Protein 1GQP (pdb70)

Foldseek 3Di:
DEAEDALQDDDPVCQQQFLLHHDVPDPVVLQVLLLVSVVSVVVDQWDWCFVQKDKDKQAFDPVQDCVQQAVSGQPGWTKGDDFDWIKMKIFHPDWAQWQKKKFFFACPVCVQQGFQKKWKWFAADPVVIDTQYIYGHPHDRHMGIDRSSDTGGMMMMIGGGGHPPHGMHITNYMTTIGGD/DEAEDDQCVPLFFLDDDCGDPDPQDDPVNLQVQLLVSVVVVVVDQWDWCFVQWDKDKQAFDVVQDCVQQADSGQPGWTKGDDFDWIKMKTFHPDKAWWQKKKFFFACPVWVQQGFQKKWKWFAADPVGTDTDYIYGCPDDRHMTIQRCCDPCVSHSTDTGRMMMMIGGGGHPPRGMHIGRYMTTTGHD

Sequence (368 aa):
SVLVLDDRIVDAATKDLYVNGFQNPTPENLQHMFHQGIEILDSARMINVTHLALWKPSSFKLGNPVDFALDDNYDTFWQSDGGQPHQLDIMFSKRMDICVMAIFFSMIADESYAPSLVKVYAGHSPSDARFYKMLEVRNVNGWVALRFLLKCQFIRLLFPVNHENGKDTHLRGIRLYVPSSVLVLDDRTKDLYVNGFQEIQYQNPTPENLQHMFHQGIEILDSARMINVTHLALWKPSSFKLGNPVDFALDDNYDTFWQSDGGQPHQLDIMFSKRMDICVMAIFFSMIADESYAPSLVKVYAGHSPSDARFYKMLEVRNVNGWVALRFLDNREDDQLLKCQFIRLLFPVNHENGKDTHLRGIRLYVPS

Organism: Saccharomyces cerevisiae (strain ATCC 204508 / S288c) (NCBI:txid559292)

Radius of gyration: 24.11 Å; Cα contacts (8 Å, |Δi|>4): 943; chains: 2; bounding box: 63×71×43 Å

GO terms:
  GO:0061630 ubiquitin protein ligase activity (F, IDA)
  GO:0030234 enzyme regulator activity (F, IDA)
  GO:0005680 anaphase-promoting complex (C, IDA)
  GO:0031145 anaphase-promoting complex-dependent catabolic process (P, IDA)
  GO:0006325 chromatin organization (P, IGI)
  GO:0005739 mitochondrion (C, HDA)
  GO:0031145 anaphase-promoting complex-dependent catabolic process (P, IMP)
  GO:0005515 protein binding (F, IPI)
  GO:0016567 protein ubiquitination (P, IDA)

Nearest PDB structures (foldseek):
  1gqp-assembly1_B  TM=1.005E+00  e=2.250E-44  Saccharomyces cerevisiae
  1gqp-assembly1_A  TM=9.637E-01  e=3.863E-36  Saccharomyces cerevisiae
  8a61-assembly1_A  TM=9.484E-01  e=2.472E-33  Saccharomyces cerevisiae
  1jhj-assembly1_A  TM=9.416E-01  e=5.070E-17  Homo sapiens
  5khu-assembly1_L  TM=9.288E-01  e=1.788E-15  Homo sapiens

B-factor: mean 34.04, std 12.21, range [13.9, 70.36]

Solvent-accessible surface area: 16429 Å² total

Structure (mmCIF, N/CA/C/O backbone):
data_1GQP
#
_entry.id   1GQP
#
_cell.length_a   91.065
_cell.length_b   91.065
_cell.length_c   114.171
_cell.angle_alpha   90.00
_cell.angle_beta   90.00
_cell.angle_gamma   120.00
#
_symmetry.space_group_name_H-M   'P 65'
#
loop_
_entity.id
_entity.type
_entity.pdbx_description
1 polymer DOC1/APC10
2 non-polymer 'BROMIDE ION'
3 water water
#
loop_
_atom_site.group_PDB
_atom_site.id
_atom_site.type_symbol
_atom_site.label_atom_id
_atom_site.label_alt_id
_atom_site.label_comp_id
_atom_site.label_asym_id
_atom_site.label_entity_id
_atom_site.label_seq_id
_atom_site.pdbx_PDB_ins_code
_atom_site.Cartn_x
_atom_site.Cartn_y
_atom_site.Cartn_z
_atom_site.occupancy
_atom_site.B_iso_or_equiv
_atom_site.auth_seq_id
_atom_site.auth_comp_id
_atom_site.auth_asym_id
_atom_site.auth_atom_id
_atom_site.pdbx_PDB_model_num
ATOM 1 N N . SER A 1 1 ? 20.338 58.723 25.598 1.00 43.18 63 SER A N 1
ATOM 2 C CA . SER A 1 1 ? 21.621 59.360 25.118 1.00 40.75 63 SER A CA 1
ATOM 3 C C . SER A 1 1 ? 22.831 58.602 25.669 1.00 37.93 63 SER A C 1
ATOM 4 O O . SER A 1 1 ? 23.983 59.037 25.547 1.00 35.11 63 SER A O 1
ATOM 7 N N . VAL A 1 2 ? 22.558 57.464 26.290 1.00 35.80 64 VAL A N 1
ATOM 8 C CA . VAL A 1 2 ? 23.632 56.647 26.828 1.00 34.98 64 VAL A CA 1
ATOM 9 C C . VAL A 1 2 ? 23.535 55.232 26.272 1.00 32.73 64 VAL A C 1
ATOM 10 O O . VAL A 1 2 ? 22.565 54.519 26.527 1.00 32.71 64 VAL A O 1
ATOM 14 N N . LEU A 1 3 ? 24.550 54.840 25.513 1.00 29.99 65 LEU A N 1
ATOM 15 C CA . LEU A 1 3 ? 24.595 53.515 24.909 1.00 29.90 65 LEU A CA 1
ATOM 16 C C . LEU A 1 3 ? 25.568 52.629 25.657 1.00 29.39 65 LEU A C 1
ATOM 17 O O . LEU A 1 3 ? 26.776 52.824 25.570 1.00 31.72 65 LEU A O 1
ATOM 22 N N . VAL A 1 4 ? 25.057 51.659 26.394 1.00 28.18 66 VAL A N 1
ATOM 23 C CA . VAL A 1 4 ? 25.925 50.757 27.121 1.00 28.73 66 VAL A CA 1
ATOM 24 C C . VAL A 1 4 ? 26.292 49.603 26.187 1.00 29.29 66 VAL A C 1
ATOM 25 O O . VAL A 1 4 ? 25.433 48.796 25.798 1.00 28.97 66 VAL A O 1
ATOM 29 N N . LEU A 1 5 ? 27.563 49.528 25.821 1.00 26.62 67 LEU A N 1
ATOM 30 C CA . LEU A 1 5 ? 28.024 48.491 24.915 1.00 23.92 67 LEU A CA 1
ATOM 31 C C . LEU A 1 5 ? 28.505 47.266 25.670 1.00 24.45 67 LEU A C 1
ATOM 32 O O . LEU A 1 5 ? 29.504 47.312 26.397 1.00 22.95 67 LEU A O 1
ATOM 37 N N . ASP A 1 6 ? 27.766 46.174 25.513 1.00 23.34 68 ASP A N 1
ATOM 38 C CA . ASP A 1 6 ? 28.106 44.926 26.168 1.00 25.19 68 ASP A CA 1
ATOM 39 C C . ASP A 1 6 ? 27.647 43.783 25.252 1.00 26.53 68 ASP A C 1
ATOM 40 O O . ASP A 1 6 ? 26.465 43.441 25.197 1.00 25.56 68 ASP A O 1
ATOM 45 N N . ASP A 1 7 ? 28.596 43.205 24.526 1.00 27.17 69 ASP A N 1
ATOM 46 C CA . ASP A 1 7 ? 28.266 42.160 23.587 1.00 28.96 69 ASP A CA 1
ATOM 47 C C . ASP A 1 7 ? 27.999 40.778 24.219 1.00 29.16 69 ASP A C 1
ATOM 48 O O . ASP A 1 7 ? 27.920 39.760 23.517 1.00 27.39 69 ASP A O 1
ATOM 53 N N . ARG A 1 8 ? 27.836 40.751 25.542 1.00 28.61 70 ARG A N 1
ATOM 54 C CA . ARG A 1 8 ? 27.522 39.499 26.257 1.00 30.20 70 ARG A CA 1
ATOM 55 C C . ARG A 1 8 ? 26.006 39.353 26.466 1.00 29.06 70 ARG A C 1
ATOM 56 O O . ARG A 1 8 ? 25.515 38.274 26.769 1.00 28.85 70 ARG A O 1
ATOM 64 N N . ILE A 1 9 ? 25.280 40.450 26.295 1.00 29.37 71 ILE A N 1
ATOM 65 C CA . ILE A 1 9 ? 23.842 40.464 26.494 1.00 29.76 71 ILE A CA 1
ATOM 66 C C . ILE A 1 9 ? 23.122 40.249 25.172 1.00 30.05 71 ILE A C 1
ATOM 67 O O . ILE A 1 9 ? 22.908 41.190 24.395 1.00 29.40 71 ILE A O 1
ATOM 72 N N . VAL A 1 10 ? 22.757 38.998 24.912 1.00 29.46 72 VAL A N 1
ATOM 73 C CA . VAL A 1 10 ? 22.067 38.665 23.674 1.00 29.49 72 VAL A CA 1
ATOM 74 C C . VAL A 1 10 ? 20.726 39.386 23.635 1.00 28.68 72 VAL A C 1
ATOM 75 O O . VAL A 1 10 ? 19.997 39.403 24.616 1.00 29.44 72 VAL A O 1
ATOM 79 N N . ASP A 1 11 ? 20.405 39.985 22.496 1.00 30.44 73 ASP A N 1
ATOM 80 C CA . ASP A 1 11 ? 19.151 40.719 22.349 1.00 31.53 73 ASP A CA 1
ATOM 81 C C . ASP A 1 11 ? 18.911 40.957 20.871 1.00 31.50 73 ASP A C 1
ATOM 82 O O . ASP A 1 11 ? 19.733 41.574 20.200 1.00 32.20 73 ASP A O 1
ATOM 87 N N . ALA A 1 12 ? 17.779 40.476 20.373 1.00 30.38 74 ALA A N 1
ATOM 88 C CA . ALA A 1 12 ? 17.426 40.630 18.972 1.00 30.11 74 ALA A CA 1
ATOM 89 C C . ALA A 1 12 ? 17.462 42.099 18.582 1.00 29.78 74 ALA A C 1
ATOM 90 O O . ALA A 1 12 ? 17.781 42.451 17.444 1.00 28.96 74 ALA A O 1
ATOM 92 N N . ALA A 1 13 ? 17.121 42.952 19.541 1.00 30.38 75 ALA A N 1
ATOM 93 C CA . ALA A 1 13 ? 17.076 44.396 19.327 1.00 30.41 75 ALA A CA 1
ATOM 94 C C . ALA A 1 13 ? 18.446 45.013 19.048 1.00 30.32 75 ALA A C 1
ATOM 95 O O . ALA A 1 13 ? 18.542 46.047 18.404 1.00 32.40 75 ALA A O 1
ATOM 97 N N . THR A 1 14 ? 19.508 44.378 19.519 1.00 31.00 76 THR A N 1
ATOM 98 C CA . THR A 1 14 ? 20.836 44.935 19.316 1.00 31.38 76 THR A CA 1
ATOM 99 C C . THR A 1 14 ? 21.723 44.109 18.404 1.00 33.67 76 THR A C 1
ATOM 100 O O . THR A 1 14 ? 22.942 44.322 18.349 1.00 34.59 76 THR A O 1
ATOM 104 N N . LYS A 1 15 ? 21.135 43.169 17.676 1.00 32.79 77 LYS A N 1
ATOM 105 C CA . LYS A 1 15 ? 21.964 42.326 16.828 1.00 33.71 77 LYS A CA 1
ATOM 106 C C . LYS A 1 15 ? 22.738 43.118 15.765 1.00 31.47 77 LYS A C 1
ATOM 107 O O . LYS A 1 15 ? 23.874 42.773 15.457 1.00 30.24 77 LYS A O 1
ATOM 113 N N . ASP A 1 16 ? 22.146 44.168 15.204 1.00 29.83 78 ASP A N 1
ATOM 114 C CA . ASP A 1 16 ? 22.869 44.925 14.186 1.00 31.39 78 ASP A CA 1
ATOM 115 C C . ASP A 1 16 ? 23.860 45.940 14.792 1.00 30.94 78 ASP A C 1
ATOM 116 O O . ASP A 1 16 ? 24.625 46.587 14.072 1.00 32.27 78 ASP A O 1
ATOM 121 N N . LEU A 1 17 ? 23.850 46.085 16.112 1.00 28.52 79 LEU A N 1
ATOM 122 C CA . LEU A 1 17 ? 24.782 46.993 16.770 1.00 27.16 79 LEU A CA 1
ATOM 123 C C . LEU A 1 17 ? 26.108 46.239 16.851 1.00 28.05 79 LEU A C 1
ATOM 124 O O . LEU A 1 17 ? 27.167 46.783 16.541 1.00 29.56 79 LEU A O 1
ATOM 129 N N . TYR A 1 18 ? 26.029 44.970 17.242 1.00 25.46 80 TYR A N 1
ATOM 130 C CA . TYR A 1 18 ? 27.193 44.127 17.373 1.00 24.80 80 TYR A CA 1
ATOM 131 C C . TYR A 1 18 ? 27.433 43.342 16.088 1.00 25.17 80 TYR A C 1
ATOM 132 O O . TYR A 1 18 ? 26.916 42.230 15.900 1.00 24.57 80 TYR A O 1
ATOM 141 N N . VAL A 1 19 ? 28.234 43.944 15.215 1.00 24.59 81 VAL A N 1
ATOM 142 C CA . VAL A 1 19 ? 28.562 43.391 13.914 1.00 23.66 81 VAL A CA 1
ATOM 143 C C . VAL A 1 19 ? 29.135 41.995 13.952 1.00 24.09 81 VAL A C 1
ATOM 144 O O . VAL A 1 19 ? 28.881 41.184 13.061 1.00 24.46 81 VAL A O 1
ATOM 148 N N . ASN A 1 20 ? 29.926 41.714 14.974 1.00 23.37 82 ASN A N 1
ATOM 149 C CA . ASN A 1 20 ? 30.532 40.399 15.096 1.00 24.98 82 ASN A CA 1
ATOM 150 C C . ASN A 1 20 ? 29.755 39.424 15.973 1.00 24.92 82 ASN A C 1
ATOM 151 O O . ASN A 1 20 ? 30.263 38.371 16.319 1.00 25.84 82 ASN A O 1
ATOM 156 N N . GLY A 1 21 ? 28.523 39.781 16.312 1.00 25.09 83 GLY A N 1
ATOM 157 C CA . GLY A 1 21 ? 27.698 38.903 17.117 1.00 25.46 83 GLY A CA 1
ATOM 158 C C . GLY A 1 21 ? 27.911 39.018 18.610 1.00 26.66 83 GLY A C 1
ATOM 159 O O . GLY A 1 21 ? 28.757 39.789 19.094 1.00 24.62 83 GLY A O 1
ATOM 160 N N . PHE A 1 22 ? 27.135 38.237 19.352 1.00 24.67 84 PHE A N 1
ATOM 161 C CA . PHE A 1 22 ? 27.251 38.263 20.792 1.00 26.04 84 PHE A CA 1
ATOM 162 C C . PHE A 1 22 ? 28.330 37.327 21.287 1.00 27.04 84 PHE A C 1
ATOM 163 O O . PHE A 1 22 ? 28.667 36.360 20.623 1.00 27.58 84 PHE A O 1
ATOM 171 N N . GLN A 1 23 ? 28.899 37.637 22.443 1.00 30.40 85 GLN A N 1
ATOM 172 C CA . GLN A 1 23 ? 29.951 36.811 23.016 1.00 35.85 85 GLN A CA 1
ATOM 173 C C . GLN A 1 23 ? 29.340 35.564 23.633 1.00 38.85 85 GLN A C 1
ATOM 174 O O . GLN A 1 23 ? 29.976 34.507 23.641 1.00 44.18 85 GLN A O 1
ATOM 180 N N . ASN A 1 30 ? 39.368 33.918 26.738 1.00 62.40 92 ASN A N 1
ATOM 181 C CA . ASN A 1 30 ? 39.647 35.049 25.859 1.00 61.16 92 ASN A CA 1
ATOM 182 C C . ASN A 1 30 ? 39.921 34.601 24.424 1.00 60.46 92 ASN A C 1
ATOM 183 O O . ASN A 1 30 ? 40.690 33.660 24.185 1.00 60.44 92 ASN A O 1
ATOM 188 N N . PRO A 1 31 ? 39.264 35.246 23.446 1.00 58.88 93 PRO A N 1
ATOM 189 C CA . PRO A 1 31 ? 39.511 34.860 22.059 1.00 56.89 93 PRO A CA 1
ATOM 190 C C . PRO A 1 31 ? 40.995 35.116 21.812 1.00 55.32 93 PRO A C 1
ATOM 191 O O . PRO A 1 31 ? 41.585 36.009 22.420 1.00 54.79 93 PRO A O 1
ATOM 195 N N . THR A 1 32 ? 41.603 34.331 20.936 1.00 54.36 94 THR A N 1
ATOM 196 C CA . THR A 1 32 ? 43.017 34.496 20.638 1.00 52.38 94 THR A CA 1
ATOM 197 C C . THR A 1 32 ? 43.209 35.684 19.704 1.00 50.84 94 THR A C 1
ATOM 198 O O . THR A 1 32 ? 42.240 36.259 19.210 1.00 50.30 94 THR A O 1
ATOM 202 N N . PRO A 1 33 ? 44.465 36.084 19.470 1.00 48.77 95 PRO A N 1
ATOM 203 C CA . PRO A 1 33 ? 44.736 37.212 18.576 1.00 48.03 95 PRO A CA 1
ATOM 204 C C . PRO A 1 33 ? 44.290 36.888 17.147 1.00 47.48 95 PRO A C 1
ATOM 205 O O . PRO A 1 33 ? 43.914 37.776 16.378 1.00 46.96 95 PRO A O 1
ATOM 209 N N . GLU A 1 34 ? 44.340 35.605 16.800 1.00 46.98 96 GLU A N 1
ATOM 210 C CA . GLU A 1 34 ? 43.943 35.145 15.477 1.00 45.51 96 GLU A CA 1
ATOM 211 C C . GLU A 1 34 ? 42.442 35.339 15.303 1.00 44.23 96 GLU A C 1
ATOM 212 O O . GLU A 1 34 ? 41.969 35.771 14.246 1.00 42.81 96 GLU A O 1
ATOM 218 N N . ASN A 1 35 ? 41.691 35.011 16.349 1.00 42.53 97 ASN A N 1
ATOM 219 C CA . ASN A 1 35 ? 40.245 35.165 16.315 1.00 42.29 97 ASN A CA 1
ATOM 220 C C . ASN A 1 35 ? 39.895 36.647 16.179 1.00 39.05 97 ASN A C 1
ATOM 221 O O . ASN A 1 35 ? 39.132 37.038 15.290 1.00 38.34 97 ASN A O 1
ATOM 226 N N . LEU A 1 36 ? 40.473 37.455 17.063 1.00 35.33 98 LEU A N 1
ATOM 227 C CA . LEU A 1 36 ? 40.259 38.900 17.074 1.00 34.22 98 LEU A CA 1
ATOM 228 C C . LEU A 1 36 ? 40.534 39.470 15.688 1.00 32.75 98 LEU A C 1
ATOM 229 O O . LEU A 1 36 ? 39.760 40.256 15.149 1.00 30.50 98 LEU A O 1
ATOM 234 N N . GLN A 1 37 ? 41.643 39.033 15.114 1.00 35.13 99 GLN A N 1
ATOM 235 C CA . GLN A 1 37 ? 42.051 39.424 13.776 1.00 36.78 99 GLN A CA 1
ATOM 236 C C . GLN A 1 37 ? 40.919 39.106 12.774 1.00 36.96 99 GLN A C 1
ATOM 237 O O . GLN A 1 37 ? 40.510 39.962 11.973 1.00 35.25 99 GLN A O 1
AT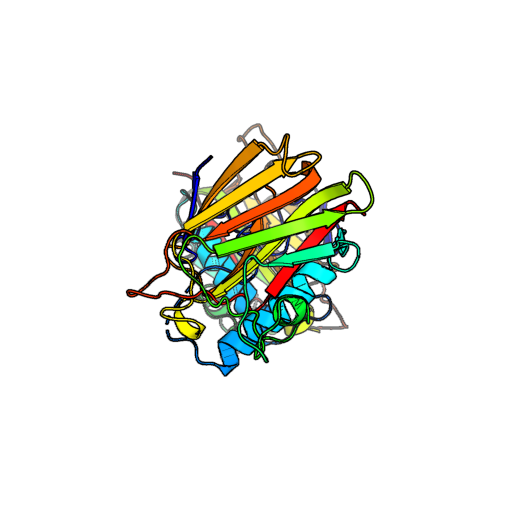OM 243 N N . HIS A 1 38 ? 40.408 37.873 12.844 1.00 37.74 100 HIS A N 1
ATOM 244 C CA . HIS A 1 38 ? 39.340 37.386 11.960 1.00 37.55 100 HIS A CA 1
ATOM 245 C C . HIS A 1 38 ? 38.093 38.220 12.139 1.00 35.12 100 HIS A C 1
ATOM 246 O O . HIS A 1 38 ? 37.473 38.640 11.159 1.00 34.92 100 HIS A O 1
ATOM 253 N N . MET A 1 39 ? 37.711 38.463 13.388 1.00 32.67 101 MET A N 1
ATOM 254 C CA . MET A 1 39 ? 36.526 39.288 13.650 1.00 30.50 101 MET A CA 1
ATOM 255 C C . MET A 1 39 ? 36.676 40.667 12.987 1.00 29.55 101 MET A C 1
ATOM 256 O O . MET A 1 39 ? 35.716 41.196 12.393 1.00 27.01 101 MET A O 1
ATOM 261 N N . PHE A 1 40 ? 37.884 41.241 13.098 1.00 26.67 102 PHE A N 1
ATOM 262 C CA . PHE A 1 40 ? 38.166 42.554 12.509 1.00 26.14 102 PHE A CA 1
ATOM 263 C C . PHE A 1 40 ? 37.971 42.541 11.001 1.00 26.38 102 PHE A C 1
ATOM 264 O O . PHE A 1 40 ? 37.217 43.350 10.450 1.00 25.70 102 PHE A O 1
ATOM 272 N N . HIS A 1 41 ? 38.633 41.618 10.313 1.00 27.98 103 HIS A N 1
ATOM 273 C CA . HIS A 1 41 ? 38.491 41.616 8.865 1.00 30.66 103 HIS A CA 1
ATOM 274 C C . HIS A 1 41 ? 37.077 41.156 8.455 1.00 29.98 103 HIS A C 1
ATOM 275 O O . HIS A 1 41 ? 36.500 41.667 7.490 1.00 29.39 103 HIS A O 1
ATOM 282 N N . GLN A 1 42 ? 36.472 40.254 9.223 1.00 29.75 104 GLN A N 1
ATOM 283 C CA . GLN A 1 42 ? 35.108 39.813 8.890 1.00 31.28 104 GLN A CA 1
ATOM 284 C C . GLN A 1 42 ? 34.083 40.967 9.033 1.00 29.68 104 GLN A C 1
ATOM 285 O O . GLN A 1 42 ? 33.145 41.115 8.217 1.00 28.46 104 GLN A O 1
ATOM 291 N N . GLY A 1 43 ? 34.261 41.785 10.070 1.00 28.11 105 GLY A N 1
ATOM 292 C CA . GLY A 1 43 ? 33.371 42.918 10.292 1.00 26.88 105 GLY A CA 1
ATOM 293 C C . GLY A 1 43 ? 33.482 43.906 9.151 1.00 27.69 105 GLY A C 1
ATOM 294 O O . GLY A 1 43 ? 32.506 44.543 8.762 1.00 27.55 105 GLY A O 1
ATOM 295 N N . ILE A 1 44 ? 34.686 44.047 8.603 1.00 29.70 106 ILE A N 1
ATOM 296 C CA . ILE A 1 44 ? 34.870 44.952 7.466 1.00 30.31 106 ILE A CA 1
ATOM 297 C C . ILE A 1 44 ? 34.132 44.409 6.239 1.00 31.22 106 ILE A C 1
ATOM 298 O O . ILE A 1 44 ? 33.455 45.157 5.524 1.00 30.36 106 ILE A O 1
ATOM 303 N N . GLU A 1 45 ? 34.251 43.107 5.994 1.00 31.86 107 GLU A N 1
ATOM 304 C CA . GLU A 1 45 ? 33.555 42.514 4.845 1.00 33.21 107 GLU A CA 1
ATOM 305 C C . GLU A 1 45 ? 32.047 42.673 5.039 1.00 32.17 107 GLU A C 1
ATOM 306 O O . GLU A 1 45 ? 31.338 43.082 4.125 1.00 32.22 107 GLU A O 1
ATOM 312 N N . ILE A 1 46 ? 31.554 42.371 6.240 1.00 32.48 108 ILE A N 1
ATOM 313 C CA . ILE A 1 46 ? 30.123 42.512 6.506 1.00 31.81 108 ILE A CA 1
ATOM 314 C C . ILE A 1 46 ? 29.643 43.929 6.247 1.00 32.04 108 ILE A C 1
ATOM 315 O O . ILE A 1 46 ? 28.622 44.130 5.599 1.00 31.69 108 ILE A O 1
ATOM 320 N N . LEU A 1 47 ? 30.384 44.919 6.743 1.00 34.35 109 LEU A N 1
ATOM 321 C CA . LEU A 1 47 ? 29.997 46.329 6.572 1.00 35.62 109 LEU A CA 1
ATOM 322 C C . LEU A 1 47 ? 30.078 46.824 5.131 1.00 37.80 109 LEU A C 1
ATOM 323 O O . LEU A 1 47 ? 29.191 47.536 4.645 1.00 36.55 109 LEU A O 1
ATOM 328 N N . ASP A 1 48 ? 31.159 46.463 4.453 1.00 41.07 110 ASP A N 1
ATOM 329 C CA . ASP A 1 48 ? 31.334 46.902 3.083 1.00 45.82 110 ASP A CA 1
ATOM 330 C C . ASP A 1 48 ? 30.359 46.234 2.127 1.00 47.76 110 ASP A C 1
ATOM 331 O O . ASP A 1 48 ? 29.979 46.827 1.118 1.00 48.88 110 ASP A O 1
ATOM 336 N N . SER A 1 49 ? 29.949 45.008 2.440 1.00 48.82 111 SER A N 1
ATOM 337 C CA . SER A 1 49 ? 29.018 44.300 1.572 1.00 49.90 111 SER A CA 1
ATOM 338 C C . SER A 1 49 ? 27.595 44.806 1.762 1.00 50.47 111 SER A C 1
ATOM 339 O O . SER A 1 49 ? 26.649 44.250 1.198 1.00 51.13 111 SER A O 1
ATOM 342 N N . ALA A 1 50 ? 27.445 45.860 2.556 1.00 50.00 112 ALA A N 1
ATOM 343 C CA . ALA A 1 50 ? 26.129 46.427 2.814 1.00 50.14 112 ALA A CA 1
ATOM 344 C C . ALA A 1 50 ? 25.733 47.512 1.810 1.00 51.29 112 ALA A C 1
ATOM 345 O O . ALA A 1 50 ? 26.538 47.956 0.989 1.00 50.57 112 ALA A O 1
ATOM 347 N N . ARG A 1 51 ? 24.475 47.932 1.906 1.00 51.62 113 ARG A N 1
ATOM 348 C CA . ARG A 1 51 ? 23.899 48.958 1.047 1.00 52.81 113 ARG A CA 1
ATOM 349 C C . ARG A 1 51 ? 24.349 50.352 1.523 1.00 51.35 113 ARG A C 1
ATOM 350 O O . ARG A 1 51 ? 23.524 51.239 1.748 1.00 52.04 113 ARG A O 1
ATOM 358 N N . MET A 1 52 ? 25.656 50.545 1.666 1.00 49.04 114 MET A N 1
ATOM 359 C CA . MET A 1 52 ? 26.181 51.822 2.146 1.00 47.22 114 MET A CA 1
ATOM 360 C C . MET A 1 52 ? 27.423 52.267 1.415 1.00 46.01 114 MET A C 1
ATOM 361 O O . MET A 1 52 ? 28.160 51.461 0.860 1.00 45.68 114 MET A O 1
ATOM 366 N N . ILE A 1 53 ? 27.666 53.568 1.442 1.00 45.41 115 ILE A N 1
ATOM 367 C CA . ILE A 1 53 ? 28.848 54.103 0.802 1.00 45.27 115 ILE A CA 1
ATOM 368 C C . ILE A 1 53 ? 29.864 54.526 1.866 1.00 43.58 115 ILE A C 1
ATOM 369 O O . ILE A 1 53 ? 29.575 55.359 2.737 1.00 41.70 115 ILE A O 1
ATOM 374 N N . ASN A 1 54 ? 31.052 53.940 1.787 1.00 41.81 116 ASN A N 1
ATOM 375 C CA . ASN A 1 54 ? 32.117 54.239 2.731 1.00 41.53 116 ASN A CA 1
ATOM 376 C C . ASN A 1 54 ? 32.759 55.600 2.427 1.00 41.02 116 ASN A C 1
ATOM 377 O O . ASN A 1 54 ? 33.550 55.731 1.488 1.00 39.83 116 ASN A O 1
ATOM 382 N N . VAL A 1 55 ? 32.418 56.608 3.225 1.00 40.19 117 VAL A N 1
ATOM 383 C CA . VAL A 1 55 ? 32.975 57.942 3.031 1.00 39.60 117 VAL A CA 1
ATOM 384 C C . VAL A 1 55 ? 34.088 58.259 4.036 1.00 40.06 117 VAL A C 1
ATOM 385 O O . VAL A 1 55 ? 34.450 59.422 4.228 1.00 40.89 117 VAL A O 1
ATOM 389 N N . THR A 1 56 ? 34.651 57.226 4.656 1.00 38.53 118 THR A N 1
ATOM 390 C CA . THR A 1 56 ? 35.704 57.429 5.646 1.00 38.36 118 THR A CA 1
ATOM 391 C C . THR A 1 56 ? 36.850 58.311 5.169 1.00 40.08 118 THR A C 1
ATOM 392 O O . THR A 1 56 ? 37.203 59.293 5.825 1.00 39.44 118 THR A O 1
ATOM 396 N N . HIS A 1 57 ? 37.425 57.960 4.024 1.00 41.54 119 HIS A N 1
ATOM 397 C CA . HIS A 1 57 ? 38.563 58.685 3.488 1.00 42.36 119 HIS A CA 1
ATOM 398 C C . HIS A 1 57 ? 38.296 60.016 2.811 1.00 43.42 119 HIS A C 1
ATOM 399 O O . HIS A 1 57 ? 39.204 60.612 2.224 1.00 45.05 119 HIS A O 1
ATOM 406 N N . LEU A 1 58 ? 37.061 60.490 2.900 1.00 43.41 120 LEU A N 1
ATOM 407 C CA . LEU A 1 58 ? 36.712 61.781 2.325 1.00 42.66 120 LEU A CA 1
ATOM 408 C C . LEU A 1 58 ? 36.889 62.890 3.373 1.00 42.19 120 LEU A C 1
ATOM 409 O O . LEU A 1 58 ? 37.026 64.066 3.034 1.00 40.83 120 LEU A O 1
ATOM 414 N N . ALA A 1 59 ? 36.890 62.516 4.649 1.00 40.21 121 ALA A N 1
ATOM 415 C CA . ALA A 1 59 ? 37.017 63.500 5.707 1.00 38.44 121 ALA A CA 1
ATOM 416 C C . ALA A 1 59 ? 38.450 63.754 6.112 1.00 37.55 121 ALA A C 1
ATOM 417 O O . ALA A 1 59 ? 39.362 62.961 5.830 1.00 38.35 121 ALA A O 1
ATOM 419 N N . LEU A 1 60 ? 38.652 64.887 6.767 1.00 35.90 122 LEU A N 1
ATOM 420 C CA . LEU A 1 60 ? 39.969 65.234 7.265 1.00 34.73 122 LEU A CA 1
ATOM 421 C C . LEU A 1 60 ? 39.961 64.770 8.727 1.00 32.04 122 LEU A C 1
ATOM 422 O O . LEU A 1 60 ? 39.080 65.159 9.478 1.00 32.47 122 LEU A O 1
ATOM 427 N N . TRP A 1 61 ? 40.926 63.947 9.122 1.00 30.72 123 TRP A N 1
ATOM 428 C CA . TRP A 1 61 ? 40.991 63.433 10.496 1.00 31.18 123 TRP A CA 1
ATOM 429 C C . TRP A 1 61 ? 42.100 64.098 11.307 1.00 29.90 123 TRP A C 1
ATOM 430 O O . TRP A 1 61 ? 43.255 64.068 10.910 1.00 30.51 123 TRP A O 1
ATOM 441 N N . LYS A 1 62 ? 41.743 64.686 12.444 1.00 29.16 124 LYS A N 1
ATOM 442 C CA . LYS A 1 62 ? 42.725 65.363 13.280 1.00 28.31 124 LYS A CA 1
ATOM 443 C C . LYS A 1 62 ? 42.659 64.942 14.743 1.00 25.76 124 LYS A C 1
ATOM 444 O O . LYS A 1 62 ? 41.697 65.251 15.445 1.00 26.03 124 LYS A O 1
ATOM 450 N N . PRO A 1 63 ? 43.674 64.204 15.217 1.00 25.37 125 PRO A N 1
ATOM 451 C CA . PRO A 1 63 ? 43.743 63.735 16.601 1.00 26.12 125 PRO A CA 1
ATOM 452 C C . PRO A 1 63 ? 44.359 64.824 17.500 1.00 27.60 125 PRO A C 1
ATOM 453 O O . PRO A 1 63 ? 45.154 65.630 17.020 1.00 25.54 125 PRO A O 1
ATOM 45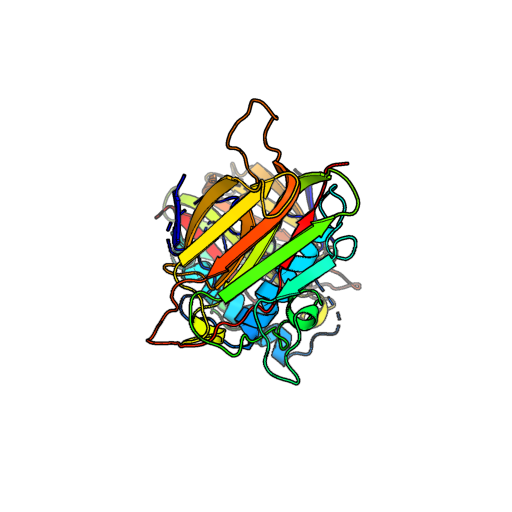7 N N . SER A 1 64 ? 43.994 64.846 18.789 1.00 26.84 126 SER A N 1
ATOM 458 C CA . SER A 1 64 ? 44.556 65.836 19.719 1.00 25.51 126 SER A CA 1
ATOM 459 C C . SER A 1 64 ? 46.072 65.588 19.848 1.00 24.51 126 SER A C 1
ATOM 460 O O . SER A 1 64 ? 46.855 66.516 20.007 1.00 23.48 126 SER A O 1
ATOM 463 N N . SER A 1 65 ? 46.471 64.322 19.747 1.00 24.75 127 SER A N 1
ATOM 464 C CA . SER A 1 65 ? 47.876 63.928 19.808 1.00 23.58 127 SER A CA 1
ATOM 465 C C . SER A 1 65 ? 48.029 62.529 19.204 1.00 23.17 127 SER A C 1
ATOM 466 O O . SER A 1 65 ? 47.044 61.873 18.870 1.00 22.67 127 SER A O 1
ATOM 469 N N . PHE A 1 66 ? 49.270 62.077 19.079 1.00 21.66 128 PHE A N 1
ATOM 470 C CA . PHE A 1 66 ? 49.557 60.739 18.596 1.00 21.66 128 PHE A CA 1
ATOM 471 C C . PHE A 1 66 ? 51.021 60.471 18.792 1.00 23.82 128 PHE A C 1
ATOM 472 O O . PHE A 1 66 ? 51.844 61.381 18.772 1.00 24.20 128 PHE A O 1
ATOM 480 N N . LYS A 1 67 ? 51.342 59.213 19.027 1.00 24.84 129 LYS A N 1
ATOM 481 C CA . LYS A 1 67 ? 52.718 58.807 19.195 1.00 25.33 129 LYS A CA 1
ATOM 482 C C . LYS A 1 67 ? 53.280 58.613 17.787 1.00 26.83 129 LYS A C 1
ATOM 483 O O . LYS A 1 67 ? 52.577 58.106 16.897 1.00 24.67 129 LYS A O 1
ATOM 489 N N . LEU A 1 68 ? 54.535 59.010 17.585 1.00 25.91 130 LEU A N 1
ATOM 490 C CA . LEU A 1 68 ? 55.166 58.851 16.279 1.00 27.31 130 LEU A CA 1
ATOM 491 C C . LEU A 1 68 ? 55.187 57.401 15.925 1.00 25.45 130 LEU A C 1
ATOM 492 O O . LEU A 1 68 ? 55.620 56.567 16.718 1.00 27.21 130 LEU A O 1
ATOM 497 N N . GLY A 1 69 ? 54.762 57.089 14.715 1.00 26.72 131 GLY A N 1
ATOM 498 C CA . GLY A 1 69 ? 54.733 55.691 14.321 1.00 27.36 131 GLY A CA 1
ATOM 499 C C . GLY A 1 69 ? 53.347 55.089 14.504 1.00 27.28 131 GLY A C 1
ATOM 500 O O . GLY A 1 69 ? 53.103 53.993 14.011 1.00 28.59 131 GLY A O 1
ATOM 501 N N . ASN A 1 70 ? 52.451 55.790 15.211 1.00 25.46 132 ASN A N 1
ATOM 502 C CA . ASN A 1 70 ? 51.053 55.314 15.430 1.00 24.43 132 ASN A CA 1
ATOM 503 C C . ASN A 1 70 ? 50.118 56.462 15.129 1.00 23.75 132 ASN A C 1
ATOM 504 O O . ASN A 1 70 ? 49.409 56.949 16.015 1.00 25.29 132 ASN A O 1
ATOM 509 N N . PRO A 1 71 ? 50.102 56.910 13.870 1.00 24.20 133 PRO A N 1
ATOM 510 C CA . PRO A 1 71 ? 49.263 58.018 13.419 1.00 22.47 133 PRO A CA 1
ATOM 511 C C . PRO A 1 71 ? 47.787 57.670 13.311 1.00 22.60 133 PRO A C 1
ATOM 512 O O . PRO A 1 71 ? 47.382 56.493 13.424 1.00 22.72 133 PRO A O 1
ATOM 516 N N . VAL A 1 72 ? 46.993 58.710 13.092 1.00 21.36 134 VAL A N 1
ATOM 517 C CA . VAL A 1 72 ? 45.559 58.582 12.989 1.00 22.66 134 VAL A CA 1
ATOM 518 C C . VAL A 1 72 ? 45.233 57.659 11.819 1.00 24.18 134 VAL A C 1
ATOM 519 O O . VAL A 1 72 ? 44.263 56.896 11.866 1.00 24.23 134 VAL A O 1
ATOM 523 N N . ASP A 1 73 ? 46.082 57.685 10.794 1.00 24.32 135 ASP A N 1
ATOM 524 C CA . ASP A 1 73 ? 45.883 56.840 9.616 1.00 25.27 135 ASP A CA 1
ATOM 525 C C . ASP A 1 73 ? 45.778 55.361 9.970 1.00 23.98 135 ASP A C 1
ATOM 526 O O . ASP A 1 73 ? 45.161 54.592 9.245 1.00 24.35 135 ASP A O 1
ATOM 531 N N . PHE A 1 74 ? 46.395 54.951 11.070 1.00 24.30 136 PHE A N 1
ATOM 532 C CA . PHE A 1 74 ? 46.335 53.548 11.466 1.00 22.50 136 PHE A CA 1
ATOM 533 C C . PHE A 1 74 ? 44.926 53.109 11.952 1.00 24.84 136 PHE A C 1
ATOM 534 O O . PHE A 1 74 ? 44.658 51.909 12.120 1.00 23.01 136 PHE A O 1
ATOM 542 N N . ALA A 1 75 ? 44.028 54.073 12.175 1.00 24.07 137 ALA A N 1
ATOM 543 C CA . ALA A 1 75 ? 42.648 53.762 12.600 1.00 26.68 137 ALA A CA 1
ATOM 544 C C . ALA A 1 75 ? 41.745 53.736 11.372 1.00 27.46 137 ALA A C 1
ATOM 545 O O . ALA A 1 75 ? 40.558 53.456 11.479 1.00 27.54 137 ALA A O 1
ATOM 547 N N . LEU A 1 76 ? 42.311 54.033 10.208 1.00 29.17 138 LEU A N 1
ATOM 548 C CA . LEU A 1 76 ? 41.517 54.071 8.989 1.00 31.53 138 LEU A CA 1
ATOM 549 C C . LEU A 1 76 ? 42.094 53.187 7.879 1.00 31.83 138 LEU A C 1
ATOM 550 O O . LEU A 1 76 ? 41.652 53.283 6.737 1.00 33.03 138 LEU A O 1
ATOM 555 N N . ASP A 1 77 ? 43.067 52.342 8.216 1.00 30.85 139 ASP A N 1
ATOM 556 C CA . ASP A 1 77 ? 43.736 51.501 7.232 1.00 33.06 139 ASP A CA 1
ATOM 557 C C . ASP A 1 77 ? 43.188 50.097 6.995 1.00 35.34 139 ASP A C 1
ATOM 558 O O . ASP A 1 77 ? 43.757 49.358 6.199 1.00 37.49 139 ASP A O 1
ATOM 563 N N . ASP A 1 78 ? 42.108 49.708 7.659 1.00 35.64 140 ASP A N 1
ATOM 564 C CA . ASP A 1 78 ? 41.574 48.354 7.451 1.00 37.84 140 ASP A CA 1
ATOM 565 C C . ASP A 1 78 ? 42.595 47.273 7.824 1.00 35.68 140 ASP A C 1
ATOM 566 O O . ASP A 1 78 ? 42.642 46.204 7.222 1.00 35.82 140 ASP A O 1
ATOM 571 N N . ASN A 1 79 ? 43.392 47.549 8.844 1.00 34.40 141 ASN A N 1
ATOM 572 C CA . ASN A 1 79 ? 44.409 46.619 9.283 1.00 31.19 141 ASN A CA 1
ATOM 573 C C . ASN A 1 79 ? 44.223 46.463 10.795 1.00 29.65 141 ASN A C 1
ATOM 574 O O . ASN A 1 79 ? 44.212 47.451 11.538 1.00 25.33 141 ASN A O 1
ATOM 579 N N . TYR A 1 80 ? 44.058 45.221 11.247 1.00 25.84 142 TYR A N 1
ATOM 580 C CA . TYR A 1 80 ? 43.832 44.948 12.664 1.00 26.22 142 TYR A CA 1
ATOM 581 C C . TYR A 1 80 ? 45.062 45.180 13.559 1.00 26.78 142 TYR A C 1
ATOM 582 O O . TYR A 1 80 ? 44.934 45.614 14.709 1.00 23.76 142 TYR A O 1
ATOM 591 N N . ASP A 1 81 ? 46.241 44.871 13.031 1.00 25.95 143 ASP A N 1
ATOM 592 C CA . ASP A 1 81 ? 47.475 45.006 13.791 1.00 27.69 143 ASP A CA 1
ATOM 593 C C . ASP A 1 81 ? 47.957 46.443 13.961 1.00 27.52 143 ASP A C 1
ATOM 594 O O . ASP A 1 81 ? 48.891 46.702 14.709 1.00 29.98 143 ASP A O 1
ATOM 596 N N . THR A 1 82 ? 47.343 47.378 13.264 1.00 27.01 144 THR A N 1
ATOM 597 C CA . THR A 1 82 ? 47.778 48.760 13.380 1.00 26.76 144 THR A CA 1
ATOM 598 C C . THR A 1 82 ? 46.765 49.630 14.102 1.00 26.69 144 THR A C 1
ATOM 599 O O . THR A 1 82 ? 45.549 49.421 13.988 1.00 23.15 144 THR A O 1
ATOM 603 N N . PHE A 1 83 ? 47.267 50.627 14.821 1.00 24.12 145 PHE A N 1
ATOM 604 C CA . PHE A 1 83 ? 46.376 51.507 15.526 1.00 21.72 145 PHE A CA 1
ATOM 605 C C . PHE A 1 83 ? 46.857 52.934 15.751 1.00 20.77 145 PHE A C 1
ATOM 606 O O . PHE A 1 83 ? 48.051 53.207 15.831 1.00 18.77 145 PHE A O 1
ATOM 614 N N . TRP A 1 84 ? 45.904 53.852 15.804 1.00 19.15 146 TRP A N 1
ATOM 615 C CA . TRP A 1 84 ? 46.247 55.202 16.164 1.00 19.80 146 TRP A CA 1
ATOM 616 C C . TRP A 1 84 ? 46.461 55.054 17.662 1.00 19.63 146 TRP A C 1
ATOM 617 O O . TRP A 1 84 ? 45.722 54.312 18.319 1.00 19.81 146 TRP A O 1
ATOM 628 N N . GLN A 1 85 ? 47.492 55.707 18.201 1.00 19.36 147 GLN A N 1
ATOM 629 C CA . GLN A 1 85 ? 47.727 55.700 19.644 1.00 16.51 147 GLN A CA 1
ATOM 630 C C . GLN A 1 85 ? 47.929 57.145 20.077 1.00 18.71 147 GLN A C 1
ATOM 631 O O . GLN A 1 85 ? 48.787 57.849 19.523 1.00 19.22 147 GLN A O 1
ATOM 637 N N . SER A 1 86 ? 47.134 57.614 21.039 1.00 17.98 148 SER A N 1
ATOM 638 C CA . SER A 1 86 ? 47.283 59.001 21.505 1.00 18.00 148 SER A CA 1
ATOM 639 C C . SER A 1 86 ? 48.600 59.166 22.282 1.00 18.60 148 SER A C 1
ATOM 640 O O . SER A 1 86 ? 49.284 58.180 22.575 1.00 20.01 148 SER A O 1
ATOM 643 N N . ASP A 1 87 ? 48.954 60.407 22.609 1.00 18.49 149 ASP A N 1
ATOM 644 C CA . ASP A 1 87 ? 50.176 60.676 23.380 1.00 22.12 149 ASP A CA 1
ATOM 645 C C . ASP A 1 87 ? 50.024 62.002 24.123 1.00 22.66 149 ASP A C 1
ATOM 646 O O . ASP A 1 87 ? 50.638 62.987 23.737 1.00 23.39 149 ASP A O 1
ATOM 651 N N . GLY A 1 88 ? 49.196 62.042 25.164 1.00 22.07 150 GLY A N 1
ATOM 652 C CA . GLY A 1 88 ? 49.003 63.288 25.881 1.00 20.68 150 GLY A CA 1
ATOM 653 C C . GLY A 1 88 ? 48.097 63.077 27.072 1.00 21.54 150 GLY A C 1
ATOM 654 O O . GLY A 1 88 ? 47.739 61.937 27.373 1.00 19.19 150 GLY A O 1
ATOM 655 N N . GLY A 1 89 ? 47.734 64.161 27.759 1.00 23.32 151 GLY A N 1
ATOM 656 C CA . GLY A 1 89 ? 46.847 64.038 28.913 1.00 23.31 151 GLY A CA 1
ATOM 657 C C . GLY A 1 89 ? 45.430 63.764 28.440 1.00 25.49 151 GLY A C 1
ATOM 658 O O . GLY A 1 89 ? 45.122 63.934 27.254 1.00 26.29 151 GLY A O 1
ATOM 659 N N . GLN A 1 90 ? 44.566 63.315 29.344 1.00 24.54 152 GLN A N 1
ATOM 660 C CA . GLN A 1 90 ? 43.185 63.052 28.978 1.00 24.00 152 GLN A CA 1
ATOM 661 C C . GLN A 1 90 ? 42.416 64.372 29.145 1.00 24.72 152 GLN A C 1
ATOM 662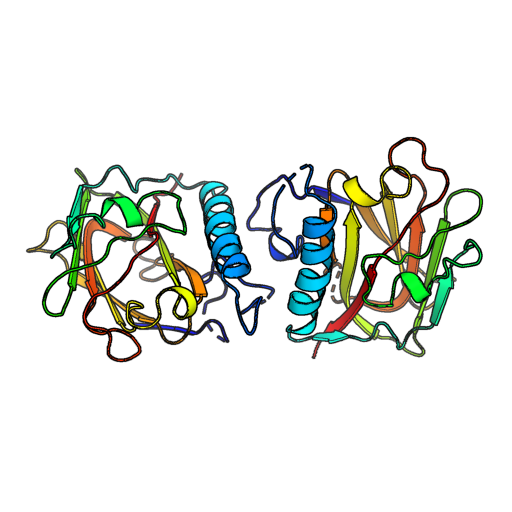 O O . GLN A 1 90 ? 42.824 65.231 29.907 1.00 24.19 152 GLN A O 1
ATOM 668 N N . PRO A 1 91 ? 41.307 64.559 28.416 1.00 24.36 153 PRO A N 1
ATOM 669 C CA . PRO A 1 91 ? 40.721 63.598 27.478 1.00 22.91 153 PRO A CA 1
ATOM 670 C C . PRO A 1 91 ? 41.431 63.623 26.140 1.00 22.21 153 PRO A C 1
ATOM 671 O O . PRO A 1 91 ? 41.998 64.641 25.788 1.00 24.50 153 PRO A O 1
ATOM 675 N N . HIS A 1 92 ? 41.428 62.510 25.401 1.00 20.91 154 HIS A N 1
ATOM 676 C CA . HIS A 1 92 ? 42.056 62.514 24.082 1.00 19.53 154 HIS A CA 1
ATOM 677 C C . HIS A 1 92 ? 40.939 62.932 23.164 1.00 21.83 154 HIS A C 1
ATOM 678 O O . HIS A 1 92 ? 39.756 62.840 23.533 1.00 23.22 154 HIS A O 1
ATOM 685 N N . GLN A 1 93 ? 41.288 63.409 21.976 1.00 22.75 155 GLN A N 1
ATOM 686 C CA . GLN A 1 93 ? 40.273 63.899 21.067 1.00 24.73 155 GLN A CA 1
ATOM 687 C C . GLN A 1 93 ? 40.532 63.526 19.625 1.00 25.20 155 GLN A C 1
ATOM 688 O O . GLN A 1 93 ? 41.673 63.429 19.185 1.00 24.95 155 GLN A O 1
ATOM 694 N N . LEU A 1 94 ? 39.451 63.309 18.897 1.00 25.05 156 LEU A N 1
ATOM 695 C CA . LEU A 1 94 ? 39.548 62.984 17.492 1.00 26.80 156 LEU A CA 1
ATOM 696 C C . LEU A 1 94 ? 38.509 63.844 16.761 1.00 25.61 156 LEU A C 1
ATOM 697 O O . LEU A 1 94 ? 37.322 63.740 17.026 1.00 25.83 156 LEU A O 1
ATOM 702 N N . ASP A 1 95 ? 38.971 64.710 15.868 1.00 27.18 157 ASP A N 1
ATOM 703 C CA . ASP A 1 95 ? 38.088 65.588 15.102 1.00 29.04 157 ASP A CA 1
ATOM 704 C C . ASP A 1 95 ? 37.990 65.104 13.650 1.00 30.36 157 ASP A C 1
ATOM 705 O O . ASP A 1 95 ? 39.008 64.811 12.992 1.00 30.00 157 ASP A O 1
ATOM 710 N N . ILE A 1 96 ? 36.756 65.036 13.159 1.00 29.90 158 ILE A N 1
ATOM 711 C CA . ILE A 1 96 ? 36.477 64.574 11.806 1.00 30.13 158 ILE A CA 1
ATOM 712 C C . ILE A 1 96 ? 35.720 65.671 11.054 1.00 31.80 158 ILE A C 1
ATOM 713 O O . ILE A 1 96 ? 34.625 66.071 11.469 1.00 30.91 158 ILE A O 1
ATOM 718 N N . MET A 1 97 ? 36.285 66.133 9.939 1.00 32.83 159 MET A N 1
ATOM 719 C CA . MET A 1 97 ? 35.660 67.219 9.173 1.00 36.90 159 MET A CA 1
ATOM 720 C C . MET A 1 97 ? 35.526 66.912 7.693 1.00 36.55 159 MET A C 1
ATOM 721 O O . MET A 1 97 ? 36.495 66.593 7.033 1.00 35.51 159 MET A O 1
ATOM 726 N N . PHE A 1 98 ? 34.307 66.992 7.187 1.00 39.33 160 PHE A N 1
ATOM 727 C CA . PHE A 1 98 ? 34.075 66.747 5.777 1.00 41.44 160 PHE A CA 1
ATOM 728 C C . PHE A 1 98 ? 34.031 68.091 5.060 1.00 43.50 160 PHE A C 1
ATOM 729 O O . PHE A 1 98 ? 33.786 69.132 5.691 1.00 41.92 160 PHE A O 1
ATOM 737 N N . SER A 1 99 ? 34.254 68.064 3.743 1.00 45.49 161 SER A N 1
ATOM 738 C CA . SER A 1 99 ? 34.227 69.279 2.925 1.00 46.32 161 SER A CA 1
ATOM 739 C C . SER A 1 99 ? 32.789 69.780 2.814 1.00 46.99 161 SER A C 1
ATOM 740 O O . SER A 1 99 ? 32.557 70.915 2.411 1.00 47.10 161 SER A O 1
ATOM 743 N N . LYS A 1 100 ? 31.830 68.931 3.173 1.00 47.57 162 LYS A N 1
ATOM 744 C CA . LYS A 1 100 ? 30.425 69.319 3.122 1.00 50.33 162 LYS A CA 1
ATOM 745 C C . LYS A 1 100 ? 29.552 68.472 4.054 1.00 51.70 162 LYS A C 1
ATOM 746 O O . LYS A 1 100 ? 30.012 67.478 4.626 1.00 50.54 162 LYS A O 1
ATOM 752 N N . ARG A 1 101 ? 28.296 68.884 4.199 1.00 52.43 163 ARG A N 1
ATOM 753 C CA . ARG A 1 101 ? 27.334 68.206 5.057 1.00 53.73 163 ARG A CA 1
ATOM 754 C C . ARG A 1 101 ? 27.043 66.795 4.539 1.00 54.03 163 ARG A C 1
ATOM 755 O O . ARG A 1 101 ? 26.527 66.614 3.438 1.00 54.84 163 ARG A O 1
ATOM 763 N N . MET A 1 102 ? 27.400 65.798 5.344 1.00 53.18 164 MET A N 1
ATOM 764 C CA . MET A 1 102 ? 27.209 64.392 4.999 1.00 51.51 164 MET A CA 1
ATOM 765 C C . MET A 1 102 ? 26.018 63.770 5.708 1.00 49.90 164 MET A C 1
ATOM 766 O O . MET A 1 102 ? 25.543 64.269 6.728 1.00 49.72 164 MET A O 1
ATOM 771 N N . ASP A 1 103 ? 25.544 62.659 5.167 1.00 49.41 165 ASP A N 1
ATOM 772 C CA . ASP A 1 103 ? 24.420 61.958 5.768 1.00 48.61 165 ASP A CA 1
ATOM 773 C C . ASP A 1 103 ? 24.943 60.615 6.281 1.00 45.78 165 ASP A C 1
ATOM 774 O O . ASP A 1 103 ? 24.801 59.572 5.638 1.00 44.51 165 ASP A O 1
ATOM 779 N N . ILE A 1 104 ? 25.569 60.675 7.450 1.00 42.44 166 ILE A N 1
ATOM 780 C CA . ILE A 1 104 ? 26.148 59.517 8.085 1.00 38.17 166 ILE A CA 1
ATOM 781 C C . ILE A 1 104 ? 25.051 58.632 8.618 1.00 36.90 166 ILE A C 1
ATOM 782 O O . ILE A 1 104 ? 24.326 59.024 9.526 1.00 38.37 166 ILE A O 1
ATOM 787 N N . CYS A 1 105 ? 24.916 57.443 8.039 1.00 34.66 167 CYS A N 1
ATOM 788 C CA . CYS A 1 105 ? 23.892 56.523 8.487 1.00 34.21 167 CYS A CA 1
ATOM 789 C C . CYS A 1 105 ? 24.511 55.529 9.463 1.00 33.68 167 CYS A C 1
ATOM 790 O O . CYS A 1 105 ? 23.820 54.946 10.310 1.00 31.62 167 CYS A O 1
ATOM 793 N N . VAL A 1 106 ? 25.824 55.343 9.348 1.00 32.66 168 VAL A N 1
ATOM 794 C CA . VAL A 1 106 ? 26.526 54.428 10.245 1.00 32.28 168 VAL A CA 1
ATOM 795 C C . VAL A 1 106 ? 27.958 54.837 10.570 1.00 30.16 168 VAL A C 1
ATOM 796 O O . VAL A 1 106 ? 28.717 55.217 9.688 1.00 30.54 168 VAL A O 1
ATOM 800 N N . MET A 1 107 ? 28.309 54.769 11.847 1.00 27.37 169 MET A N 1
ATOM 801 C CA . MET A 1 107 ? 29.678 55.024 12.268 1.00 25.86 169 MET A CA 1
ATOM 802 C C . MET A 1 107 ? 30.088 53.731 12.945 1.00 23.69 169 MET A C 1
ATOM 803 O O . MET A 1 107 ? 29.557 53.363 13.993 1.00 22.59 169 MET A O 1
ATOM 808 N N . ALA A 1 108 ? 31.041 53.041 12.339 1.00 22.53 170 ALA A N 1
ATOM 809 C CA . ALA A 1 108 ? 31.493 51.780 12.867 1.00 21.65 170 ALA A CA 1
ATOM 810 C C . ALA A 1 108 ? 32.822 51.949 13.588 1.00 21.14 170 ALA A C 1
ATOM 811 O O . ALA A 1 108 ? 33.753 52.580 13.077 1.00 21.58 170 ALA A O 1
ATOM 813 N N . ILE A 1 109 ? 32.910 51.376 14.781 1.00 19.83 171 ILE A N 1
ATOM 814 C CA . ILE A 1 109 ? 34.130 51.487 15.565 1.00 16.74 171 ILE A CA 1
ATOM 815 C C . ILE A 1 109 ? 34.523 50.129 16.091 1.00 16.49 171 ILE A C 1
ATOM 816 O O . ILE A 1 109 ? 33.666 49.397 16.596 1.00 15.77 171 ILE A O 1
ATOM 821 N N . PHE A 1 110 ? 35.810 49.790 15.959 1.00 17.44 172 PHE A N 1
ATOM 822 C CA . PHE A 1 110 ? 36.320 48.518 16.474 1.00 17.67 172 PHE A CA 1
ATOM 823 C C . PHE A 1 110 ? 36.855 48.679 17.893 1.00 19.87 172 PHE A C 1
ATOM 824 O O . PHE A 1 110 ? 37.797 49.438 18.130 1.00 23.03 172 PHE A O 1
ATOM 832 N N . PHE A 1 111 ? 36.258 47.949 18.826 1.00 19.16 173 PHE A N 1
ATOM 833 C CA . PHE A 1 111 ? 36.660 47.978 20.212 1.00 18.90 173 PHE A CA 1
ATOM 834 C C . PHE A 1 111 ? 37.077 46.590 20.635 1.00 21.01 173 PHE A C 1
ATOM 835 O O . PHE A 1 111 ? 36.407 45.595 20.328 1.00 24.04 173 PHE A O 1
ATOM 843 N N . SER A 1 112 ? 38.169 46.501 21.366 1.00 22.71 174 SER A N 1
ATOM 844 C CA . SER A 1 112 ? 38.577 45.200 21.864 1.00 22.46 174 SER A CA 1
ATOM 845 C C . SER A 1 112 ? 39.328 45.338 23.154 1.00 21.83 174 SER A C 1
ATOM 846 O O . SER A 1 112 ? 40.517 45.592 23.162 1.00 21.19 174 SER A O 1
ATOM 849 N N . MET A 1 113 ? 38.613 45.148 24.251 1.00 21.56 175 MET A N 1
ATOM 850 C CA . MET A 1 113 ? 39.233 45.220 25.532 1.00 22.11 175 MET A CA 1
ATOM 851 C C . MET A 1 113 ? 40.318 44.154 25.709 1.00 23.18 175 MET A C 1
ATOM 852 O O . MET A 1 113 ? 41.293 44.389 26.424 1.00 23.11 175 MET A O 1
ATOM 857 N N . ILE A 1 114 ? 40.167 43.001 25.052 1.00 22.82 176 ILE A N 1
ATOM 858 C CA . ILE A 1 114 ? 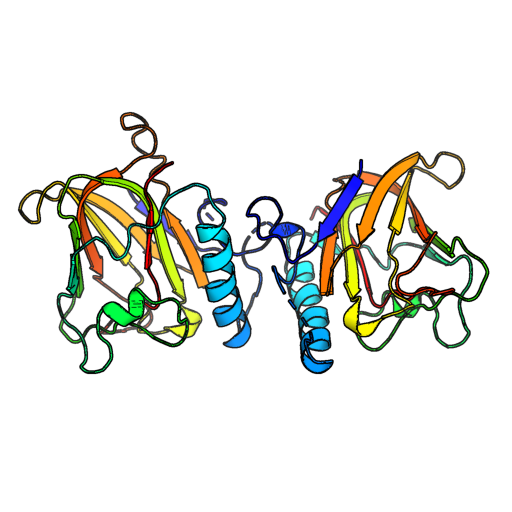41.171 41.929 25.145 1.00 23.01 176 ILE A CA 1
ATOM 859 C C . ILE A 1 114 ? 42.472 42.335 24.444 1.00 22.33 176 ILE A C 1
ATOM 860 O O . ILE A 1 114 ? 43.568 42.200 24.990 1.00 24.64 176 ILE A O 1
ATOM 865 N N . ALA A 1 115 ? 42.358 42.803 23.213 1.00 20.82 177 ALA A N 1
ATOM 866 C CA . ALA A 1 115 ? 43.542 43.191 22.470 1.00 22.87 177 ALA A CA 1
ATOM 867 C C . ALA A 1 115 ? 44.168 44.492 22.942 1.00 23.35 177 ALA A C 1
ATOM 868 O O . ALA A 1 115 ? 45.387 44.589 23.053 1.00 24.31 177 ALA A O 1
ATOM 870 N N . ASP A 1 116 ? 43.343 45.492 23.237 1.00 23.51 178 ASP A N 1
ATOM 871 C CA . ASP A 1 116 ? 43.888 46.783 23.656 1.00 23.02 178 ASP A CA 1
ATOM 872 C C . ASP A 1 116 ? 44.162 46.993 25.150 1.00 21.97 178 ASP A C 1
ATOM 873 O O . ASP A 1 116 ? 44.934 47.876 25.509 1.00 22.57 178 ASP A O 1
ATOM 878 N N . GLU A 1 117 ? 43.559 46.164 26.005 1.00 21.60 179 GLU A N 1
ATOM 879 C CA . GLU A 1 117 ? 43.721 46.260 27.466 1.00 21.90 179 GLU A CA 1
ATOM 880 C C . GLU A 1 117 ? 43.627 47.703 28.015 1.00 21.50 179 GLU A C 1
ATOM 881 O O . GLU A 1 117 ? 42.555 48.306 27.948 1.00 20.96 179 GLU A O 1
ATOM 887 N N . SER A 1 118 ? 44.720 48.271 28.534 1.00 19.56 180 SER A N 1
ATOM 888 C CA . SER A 1 118 ? 44.647 49.624 29.078 1.00 17.06 180 SER A CA 1
ATOM 889 C C . SER A 1 118 ? 44.459 50.726 28.015 1.00 16.84 180 SER A C 1
ATOM 890 O O . SER A 1 118 ? 44.125 51.861 28.352 1.00 17.71 180 SER A O 1
ATOM 893 N N . TYR A 1 119 ? 44.683 50.409 26.744 1.00 14.53 181 TYR A N 1
ATOM 894 C CA . TYR A 1 119 ? 44.467 51.397 25.690 1.00 15.74 181 TYR A CA 1
ATOM 895 C C . TYR A 1 119 ? 42.996 51.430 25.205 1.00 15.81 181 TYR A C 1
ATOM 896 O O . TYR A 1 119 ? 42.625 52.256 24.382 1.00 15.79 181 TYR A O 1
ATOM 905 N N . ALA A 1 120 ? 42.178 50.522 25.715 1.00 18.14 182 ALA A N 1
ATOM 906 C CA . ALA A 1 120 ? 40.769 50.445 25.345 1.00 18.89 182 ALA A CA 1
ATOM 907 C C . ALA A 1 120 ? 39.959 51.485 26.129 1.00 20.09 182 ALA A C 1
ATOM 908 O O . ALA A 1 120 ? 39.983 51.526 27.349 1.00 19.74 182 ALA A O 1
ATOM 910 N N . PRO A 1 121 ? 39.233 52.346 25.413 1.00 19.90 183 PRO A N 1
ATOM 911 C CA . PRO A 1 121 ? 38.407 53.391 26.040 1.00 21.46 183 PRO A CA 1
ATOM 912 C C . PRO A 1 121 ? 37.298 52.754 26.861 1.00 20.97 183 PRO A C 1
ATOM 913 O O . PRO A 1 121 ? 36.782 51.698 26.482 1.00 20.59 183 PRO A O 1
ATOM 917 N N . SER A 1 122 ? 36.935 53.355 27.988 1.00 20.45 184 SER A N 1
ATOM 918 C CA . SER A 1 122 ? 35.819 52.795 28.747 1.00 22.46 184 SER A CA 1
ATOM 919 C C . SER A 1 122 ? 34.599 53.726 28.523 1.00 20.58 184 SER A C 1
ATOM 920 O O . SER A 1 122 ? 33.466 53.321 28.685 1.00 23.56 184 SER A O 1
ATOM 923 N N . LEU A 1 123 ? 34.846 54.967 28.119 1.00 20.28 185 LEU A N 1
ATOM 924 C CA . LEU A 1 123 ? 33.773 55.895 27.784 1.00 19.92 185 LEU A CA 1
ATOM 925 C C . LEU A 1 123 ? 34.237 56.697 26.559 1.00 20.20 185 LEU A C 1
ATOM 926 O O . LEU A 1 123 ? 35.420 57.053 26.437 1.00 19.32 185 LEU A O 1
ATOM 931 N N . VAL A 1 124 ? 33.311 56.956 25.640 1.00 21.01 186 VAL A N 1
ATOM 932 C CA . VAL A 1 124 ? 33.601 57.756 24.451 1.00 20.26 186 VAL A CA 1
ATOM 933 C C . VAL A 1 124 ? 32.412 58.714 24.361 1.00 20.34 186 VAL A C 1
ATOM 934 O O . VAL A 1 124 ? 31.279 58.294 24.548 1.00 18.40 186 VAL A O 1
ATOM 938 N N . LYS A 1 125 ? 32.682 59.997 24.119 1.00 20.05 187 LYS A N 1
ATOM 939 C CA . LYS A 1 125 ? 31.625 60.991 23.995 1.00 21.38 187 LYS A CA 1
ATOM 940 C C . LYS A 1 125 ? 31.631 61.438 22.540 1.00 19.66 187 LYS A C 1
ATOM 941 O O . LYS A 1 125 ? 32.679 61.764 21.985 1.00 19.17 187 LYS A O 1
ATOM 947 N N . VAL A 1 126 ? 30.463 61.373 21.914 1.00 19.77 188 VAL A N 1
ATOM 948 C CA . VAL A 1 126 ? 30.314 61.733 20.505 1.00 21.05 188 VAL A CA 1
ATOM 949 C C . VAL A 1 126 ? 29.513 63.034 20.306 1.00 21.32 188 VAL A C 1
ATOM 950 O O . VAL A 1 126 ? 28.381 63.161 20.785 1.00 20.56 188 VAL A O 1
ATOM 954 N N . TYR A 1 127 ? 30.130 63.976 19.595 1.00 23.84 189 TYR A N 1
ATOM 955 C CA . TYR A 1 127 ? 29.565 65.295 19.288 1.00 26.29 189 TYR A CA 1
ATOM 956 C C . TYR A 1 127 ? 29.508 65.402 17.777 1.00 28.36 189 TYR A C 1
ATOM 957 O O . TYR A 1 127 ? 30.316 64.784 17.077 1.00 28.50 189 TYR A O 1
ATOM 966 N N . ALA A 1 128 ? 28.553 66.177 17.267 1.00 30.32 190 ALA A N 1
ATOM 967 C CA . ALA A 1 128 ? 28.441 66.389 15.823 1.00 31.66 190 ALA A CA 1
ATOM 968 C C . ALA A 1 128 ? 27.757 67.716 15.532 1.00 33.76 190 ALA A C 1
ATOM 969 O O . ALA A 1 128 ? 26.970 68.205 16.335 1.00 32.22 190 ALA A O 1
ATOM 971 N N . GLY A 1 129 ? 28.068 68.277 14.369 1.00 36.02 191 GLY A N 1
ATOM 972 C CA . GLY A 1 129 ? 27.484 69.536 13.955 1.00 37.76 191 GLY A CA 1
ATOM 973 C C . GLY A 1 129 ? 28.109 70.052 12.671 1.00 38.61 191 GLY A C 1
ATOM 974 O O . GLY A 1 129 ? 28.594 69.279 11.829 1.00 38.28 191 GLY A O 1
ATOM 975 N N . HIS A 1 130 ? 28.106 71.373 12.526 1.00 40.59 192 HIS A N 1
ATOM 976 C CA . HIS A 1 130 ? 28.679 72.023 11.353 1.00 42.23 192 HIS A CA 1
ATOM 977 C C . HIS A 1 130 ? 30.180 72.209 11.548 1.00 42.82 192 HIS A C 1
ATOM 978 O O . HIS A 1 130 ? 30.967 72.019 10.625 1.00 42.61 192 HIS A O 1
ATOM 980 N N . SER A 1 131 ? 30.575 72.568 12.764 1.00 43.28 193 SER A N 1
ATOM 981 C CA . SER A 1 131 ? 31.986 72.791 13.063 1.00 44.14 193 SER A CA 1
ATOM 982 C C . SER A 1 131 ? 32.199 72.700 14.568 1.00 43.79 193 SER A C 1
ATOM 983 O O . SER A 1 131 ? 31.245 72.546 15.318 1.00 44.45 193 SER A O 1
ATOM 986 N N . PRO A 1 132 ? 33.453 72.810 15.030 1.00 45.29 194 PRO A N 1
ATOM 987 C CA . PRO A 1 132 ? 33.756 72.744 16.466 1.00 47.40 194 PRO A CA 1
ATOM 988 C C . PRO A 1 132 ? 32.984 73.782 17.287 1.00 49.51 194 PRO A C 1
ATOM 989 O O . PRO A 1 132 ? 32.709 73.574 18.474 1.00 50.85 194 PRO A O 1
ATOM 993 N N . SER A 1 133 ? 32.633 74.896 16.646 1.00 50.30 195 SER A N 1
ATOM 994 C CA . SER A 1 133 ? 31.923 75.998 17.305 1.00 51.47 195 SER A CA 1
ATOM 995 C C . SER A 1 133 ? 30.444 75.759 17.585 1.00 51.92 195 SER A C 1
ATOM 996 O O . SER A 1 133 ? 29.891 76.307 18.543 1.00 53.07 195 SER A O 1
ATOM 999 N N . ASP A 1 134 ? 29.792 74.954 16.758 1.00 51.83 196 ASP A N 1
ATOM 1000 C CA . ASP A 1 134 ? 28.375 74.696 16.967 1.00 53.15 196 ASP A CA 1
ATOM 1001 C C . ASP A 1 134 ? 28.099 73.240 17.360 1.00 52.61 196 ASP A C 1
ATOM 1002 O O . ASP A 1 134 ? 26.967 72.892 17.688 1.00 53.58 196 ASP A O 1
ATOM 1007 N N . ALA A 1 135 ? 29.127 72.394 17.317 1.00 50.44 197 ALA A N 1
ATOM 1008 C CA . ALA A 1 135 ? 28.978 70.982 17.661 1.00 46.73 197 ALA A CA 1
ATOM 1009 C C . ALA A 1 135 ? 28.119 70.752 18.904 1.00 46.06 197 ALA A C 1
ATOM 1010 O O . ALA A 1 135 ? 28.179 71.497 19.890 1.00 46.08 197 ALA A O 1
ATOM 1012 N N . ARG A 1 136 ? 27.306 69.711 18.834 1.00 42.93 198 ARG A N 1
ATOM 1013 C CA . ARG A 1 136 ? 26.421 69.357 19.921 1.00 40.25 198 ARG A CA 1
ATOM 1014 C C . ARG A 1 136 ? 26.651 67.918 20.371 1.00 36.84 198 ARG A C 1
ATOM 1015 O O . ARG A 1 136 ? 27.005 67.064 19.568 1.00 33.64 198 ARG A O 1
ATOM 1023 N N . PHE A 1 137 ? 26.437 67.664 21.658 1.00 34.81 199 PHE A N 1
ATOM 1024 C CA . PHE A 1 137 ? 26.595 66.335 22.226 1.00 33.29 199 PHE A CA 1
ATOM 1025 C C . PHE A 1 137 ? 25.538 65.385 21.657 1.00 33.92 199 PHE A C 1
ATOM 1026 O O . PHE A 1 137 ? 24.344 65.706 21.634 1.00 31.37 199 PHE A O 1
ATOM 1034 N N . TYR A 1 138 ? 25.964 64.212 21.204 1.00 32.98 200 TYR A N 1
ATOM 1035 C CA . TYR A 1 138 ? 25.007 63.276 20.656 1.00 34.01 200 TYR A CA 1
ATOM 1036 C C . TYR A 1 138 ? 24.880 62.004 21.451 1.00 31.44 200 TYR A C 1
ATOM 1037 O O . TYR A 1 138 ? 23.775 61.536 21.699 1.00 31.65 200 TYR A O 1
ATOM 1046 N N . LYS A 1 139 ? 25.994 61.438 21.877 1.00 29.18 201 LYS A N 1
ATOM 1047 C CA . LYS A 1 139 ? 25.882 60.204 22.614 1.00 28.20 201 LYS A CA 1
ATOM 1048 C C . LYS A 1 139 ? 27.075 59.843 23.468 1.00 27.29 201 LYS A C 1
ATOM 1049 O O . LYS A 1 139 ? 28.223 60.191 23.166 1.00 24.83 201 LYS A O 1
ATOM 1055 N N . MET A 1 140 ? 26.781 59.135 24.547 1.00 26.86 202 MET A N 1
ATOM 1056 C CA . MET A 1 140 ? 27.808 58.661 25.455 1.00 26.57 202 MET A CA 1
ATOM 1057 C C . MET A 1 140 ? 27.875 57.157 25.245 1.00 23.95 202 MET A C 1
ATOM 1058 O O . MET A 1 140 ? 26.868 56.459 25.365 1.00 22.47 202 MET A O 1
ATOM 1063 N N . LEU A 1 141 ? 29.061 56.668 24.915 1.00 21.66 203 LEU A N 1
ATOM 1064 C CA . LEU A 1 141 ? 29.248 55.248 24.722 1.00 21.85 203 LEU A CA 1
ATOM 1065 C C . LEU A 1 141 ? 29.950 54.687 25.925 1.00 22.92 203 LEU A C 1
ATOM 1066 O O . LEU A 1 141 ? 31.045 55.111 26.287 1.00 23.57 203 LEU A O 1
ATOM 1071 N N . GLU A 1 142 ? 29.310 53.728 26.556 1.00 23.53 204 GLU A N 1
ATOM 1072 C CA . GLU A 1 142 ? 29.907 53.097 27.684 1.00 25.67 204 GLU A CA 1
ATOM 1073 C C . GLU A 1 142 ? 30.415 51.730 27.184 1.00 25.84 204 GLU A C 1
ATOM 1074 O O . GLU A 1 142 ? 29.624 50.805 26.975 1.00 25.43 204 GLU A O 1
ATOM 1080 N N . VAL A 1 143 ? 31.728 51.613 26.970 1.00 24.71 205 VAL A N 1
ATOM 1081 C CA . VAL A 1 143 ? 32.323 50.353 26.481 1.00 25.62 205 VAL A CA 1
ATOM 1082 C C . VAL A 1 143 ? 32.539 49.403 27.668 1.00 25.57 205 VAL A C 1
ATOM 1083 O O . VAL A 1 143 ? 33.622 49.380 28.234 1.00 28.35 205 VAL A O 1
ATOM 1087 N N . ARG A 1 144 ? 31.523 48.639 28.059 1.00 25.61 206 ARG A N 1
ATOM 1088 C CA . ARG A 1 144 ? 31.668 47.737 29.202 1.00 27.37 206 ARG A CA 1
ATOM 1089 C C . ARG A 1 144 ? 32.345 46.445 28.847 1.00 27.36 206 ARG A C 1
ATOM 1090 O O . ARG A 1 144 ? 33.197 45.966 29.577 1.00 26.66 206 ARG A O 1
ATOM 1098 N N . ASN A 1 145 ? 31.932 45.845 27.743 1.00 26.74 207 ASN A N 1
ATOM 1099 C CA . ASN A 1 145 ? 32.541 44.590 27.344 1.00 27.58 207 ASN A CA 1
ATOM 1100 C C . ASN A 1 145 ? 32.338 44.431 25.849 1.00 25.71 207 ASN A C 1
ATOM 1101 O O . ASN A 1 145 ? 31.241 44.100 25.384 1.00 23.98 207 ASN A O 1
ATOM 1106 N N . VAL A 1 146 ? 33.395 44.680 25.093 1.00 24.56 208 VAL A N 1
ATOM 1107 C CA . VAL A 1 146 ? 33.292 44.580 23.650 1.00 22.96 208 VAL A CA 1
ATOM 1108 C C . VAL A 1 146 ? 34.551 44.025 23.015 1.00 22.59 208 VAL A C 1
ATOM 1109 O O . VAL A 1 146 ? 35.661 44.394 23.386 1.00 21.08 208 VAL A O 1
ATOM 1113 N N . ASN A 1 147 ? 34.357 43.120 22.065 1.00 20.71 209 ASN A N 1
ATOM 1114 C CA . ASN A 1 147 ? 35.455 42.573 21.294 1.00 21.18 209 ASN A CA 1
ATOM 1115 C C . ASN A 1 147 ? 34.861 42.378 19.926 1.00 22.13 209 ASN A C 1
ATOM 1116 O O . ASN A 1 147 ? 34.269 41.347 19.638 1.00 24.15 209 ASN A O 1
ATOM 1121 N N . GLY A 1 148 ? 35.001 43.415 19.103 1.00 19.55 210 GLY A N 1
ATOM 1122 C CA . GLY A 1 148 ? 34.460 43.407 17.764 1.00 18.32 210 GLY A CA 1
ATOM 1123 C C . GLY A 1 148 ? 34.037 44.809 17.316 1.00 20.23 210 GLY A C 1
ATOM 1124 O O . GLY A 1 148 ? 34.264 45.827 17.994 1.00 17.72 210 GLY A O 1
ATOM 1125 N N . TRP A 1 149 ? 33.424 44.845 16.141 1.00 19.31 211 TRP A N 1
ATOM 1126 C CA . TRP A 1 149 ? 32.933 46.065 15.543 1.00 18.89 211 TRP A CA 1
ATOM 1127 C C . TRP A 1 149 ? 31.554 46.464 16.069 1.00 20.95 211 TRP A C 1
ATOM 1128 O O . TRP A 1 149 ? 30.659 45.625 16.240 1.00 18.52 211 TRP A O 1
ATOM 1139 N N . VAL A 1 150 ? 31.391 47.761 16.314 1.00 22.07 212 VAL A N 1
ATOM 1140 C CA . VAL A 1 150 ? 30.127 48.306 16.761 1.00 22.70 212 VAL A CA 1
ATOM 1141 C C . VAL A 1 150 ? 29.667 49.263 15.666 1.00 23.27 212 VAL A C 1
ATOM 1142 O O . VAL A 1 150 ? 30.430 50.115 15.189 1.00 24.33 212 VAL A O 1
ATOM 1146 N N . ALA A 1 151 ? 28.420 49.093 15.248 1.00 24.86 213 ALA A N 1
ATOM 1147 C CA . ALA A 1 151 ? 27.833 49.915 14.195 1.00 25.34 213 ALA A CA 1
ATOM 1148 C C . ALA A 1 151 ? 26.769 50.818 14.817 1.00 28.35 213 ALA A C 1
ATOM 1149 O O . ALA A 1 151 ? 25.674 50.368 15.183 1.00 28.19 213 ALA A O 1
ATOM 1151 N N . LEU A 1 152 ? 27.105 52.092 14.933 1.00 28.75 214 LEU A N 1
ATOM 1152 C CA . LEU A 1 152 ? 26.223 53.071 15.530 1.00 33.60 214 LEU A CA 1
ATOM 1153 C C . LEU A 1 152 ? 25.345 53.706 14.476 1.00 36.33 214 LEU A C 1
ATOM 1154 O O . LEU A 1 152 ? 25.852 54.225 13.485 1.00 36.91 214 LEU A O 1
ATOM 1159 N N . ARG A 1 153 ? 24.034 53.658 14.701 1.00 41.44 215 ARG A N 1
ATOM 1160 C CA . ARG A 1 153 ? 23.044 54.219 13.782 1.00 47.12 215 ARG A CA 1
ATOM 1161 C C . ARG A 1 153 ? 22.575 55.590 14.268 1.00 49.94 215 ARG A C 1
ATOM 1162 O O . ARG A 1 153 ? 21.673 56.190 13.686 1.00 51.68 215 ARG A O 1
ATOM 1170 N N . PHE A 1 154 ? 23.194 56.075 15.339 1.00 53.64 216 PHE A N 1
ATOM 1171 C CA . PHE A 1 154 ? 22.868 57.374 15.938 1.00 56.84 216 PHE A CA 1
ATOM 1172 C C . PHE A 1 154 ? 21.528 57.327 16.656 1.00 58.54 216 PHE A C 1
ATOM 1173 O O . PHE A 1 154 ? 21.481 57.358 17.892 1.00 60.62 216 PHE A O 1
ATOM 1181 N N . LEU A 1 163 ? 19.684 58.306 10.263 1.00 59.38 225 LEU A N 1
ATOM 1182 C CA . LEU A 1 163 ? 21.046 58.792 10.042 1.00 59.03 225 LEU A CA 1
ATOM 1183 C C . LEU A 1 163 ? 21.256 60.161 10.688 1.00 58.38 225 LEU A C 1
ATOM 1184 O O . LEU A 1 163 ? 20.346 60.704 11.312 1.00 57.04 225 LEU A O 1
ATOM 1189 N N . LEU A 1 164 ? 22.462 60.705 10.540 1.00 57.62 226 LEU A N 1
ATOM 1190 C CA . LEU A 1 164 ? 22.797 62.004 11.119 1.00 56.98 226 LEU A CA 1
ATOM 1191 C C . LEU A 1 164 ? 23.524 62.926 10.140 1.00 55.14 226 LEU A C 1
ATOM 1192 O O . LEU A 1 164 ? 24.680 62.686 9.786 1.00 54.04 226 LEU A O 1
ATOM 1197 N N . LYS A 1 165 ? 22.834 63.994 9.734 1.00 53.75 227 LYS A N 1
ATOM 1198 C CA . LYS A 1 165 ? 23.347 64.981 8.780 1.00 50.35 227 LYS A CA 1
ATOM 1199 C C . LYS A 1 165 ? 24.221 66.034 9.457 1.00 47.51 227 LYS A C 1
ATOM 1200 O O . LYS A 1 165 ? 23.721 66.937 10.127 1.00 47.50 227 LYS A O 1
ATOM 1202 N N . CYS A 1 166 ? 25.528 65.928 9.255 1.00 44.26 228 CYS A N 1
ATOM 1203 C CA . CYS A 1 166 ? 26.465 66.854 9.864 1.00 40.33 228 CYS A CA 1
ATOM 1204 C C . CYS A 1 166 ? 27.679 66.958 8.988 1.00 39.27 228 CYS A C 1
ATOM 1205 O O . CYS A 1 166 ? 27.860 66.165 8.069 1.00 37.63 228 CYS A O 1
ATOM 1208 N N . GLN A 1 167 ? 28.531 67.931 9.282 1.00 38.48 229 GLN A N 1
ATOM 1209 C CA . GLN A 1 167 ? 29.755 68.097 8.509 1.00 38.33 229 GLN A CA 1
ATOM 1210 C C . GLN A 1 167 ? 30.954 67.879 9.413 1.00 37.34 229 GLN A C 1
ATOM 1211 O O . GLN A 1 167 ? 32.075 67.652 8.948 1.00 37.55 229 GLN A O 1
ATOM 1217 N N . PHE A 1 168 ? 30.696 67.964 10.712 1.00 35.15 230 PHE A N 1
ATOM 1218 C CA . PHE A 1 168 ? 31.732 67.842 11.714 1.00 34.09 230 PHE A CA 1
ATOM 1219 C C . PHE A 1 168 ? 31.381 66.836 12.807 1.00 33.26 230 PHE A C 1
ATOM 1220 O O . PHE A 1 168 ? 30.274 66.843 13.358 1.00 31.00 230 PHE A O 1
ATOM 1228 N N . ILE A 1 169 ? 32.341 65.971 13.116 1.00 32.04 231 ILE A N 1
ATOM 1229 C CA . ILE A 1 169 ? 32.153 64.989 14.172 1.00 30.76 231 ILE A CA 1
ATOM 1230 C C . ILE A 1 169 ? 33.360 65.037 15.108 1.00 28.53 231 ILE A C 1
ATOM 1231 O O . ILE A 1 169 ? 34.494 65.189 14.658 1.00 27.17 231 ILE A O 1
ATOM 1236 N N . ARG A 1 170 ? 33.097 64.925 16.408 1.00 29.04 232 ARG A N 1
ATOM 1237 C CA . ARG A 1 170 ? 34.153 64.920 17.419 1.00 27.70 232 ARG A CA 1
ATOM 1238 C C . ARG A 1 170 ? 33.941 63.795 18.424 1.00 25.23 232 ARG A C 1
ATOM 1239 O O . ARG A 1 170 ? 32.838 63.603 18.949 1.00 24.41 232 ARG A O 1
ATOM 1247 N N . LEU A 1 171 ? 35.014 63.062 18.694 1.00 22.53 233 LEU A N 1
ATOM 1248 C CA . LEU A 1 171 ? 34.985 61.999 19.677 1.00 22.54 233 LEU A CA 1
ATOM 1249 C C . LEU A 1 171 ? 35.958 62.368 20.791 1.00 21.14 233 LEU A C 1
ATOM 1250 O O . LEU A 1 171 ? 37.092 62.746 20.509 1.00 20.51 233 LEU A O 1
ATOM 1255 N N . LEU A 1 172 ? 35.519 62.255 22.042 1.00 21.08 234 LEU A N 1
ATOM 1256 C CA . LEU A 1 172 ? 36.377 62.536 23.198 1.00 21.74 234 LEU A CA 1
ATOM 1257 C C . LEU A 1 172 ? 36.530 61.265 24.006 1.00 20.31 234 LEU A C 1
ATOM 1258 O O . LEU A 1 172 ? 35.559 60.549 24.262 1.00 20.09 234 LEU A O 1
ATOM 1263 N N . PHE A 1 173 ? 37.757 61.018 24.436 1.00 20.25 235 PHE A N 1
ATOM 1264 C CA . PHE A 1 173 ? 38.105 59.838 25.211 1.00 18.46 235 PHE A CA 1
ATOM 1265 C C . PHE A 1 173 ? 38.572 60.290 26.605 1.00 19.21 235 PHE A C 1
ATOM 1266 O O . PHE A 1 173 ? 39.735 60.604 26.798 1.00 17.37 235 PHE A O 1
ATOM 1274 N N . PRO A 1 174 ? 37.660 60.321 27.589 1.00 18.67 236 PRO A N 1
ATOM 1275 C CA . PRO A 1 174 ? 38.021 60.759 28.937 1.00 21.02 236 PRO A CA 1
ATOM 1276 C C . PRO A 1 174 ? 38.661 59.736 29.862 1.00 21.66 236 PRO A C 1
ATOM 1277 O O . PRO A 1 174 ? 39.382 60.128 30.770 1.00 21.15 236 PRO A O 1
ATOM 1281 N N . VAL A 1 175 ? 38.429 58.446 29.619 1.00 19.23 237 VAL A N 1
ATOM 1282 C CA . VAL A 1 175 ? 38.968 57.428 30.504 1.00 18.58 237 VAL A CA 1
ATOM 1283 C C . VAL A 1 175 ? 39.051 56.082 29.800 1.00 19.03 237 VAL A C 1
ATOM 1284 O O . VAL A 1 175 ? 38.247 55.778 28.903 1.00 19.96 237 VAL A O 1
ATOM 1288 N N . ASN A 1 176 ? 40.043 55.286 30.195 1.00 18.32 238 ASN A N 1
ATOM 1289 C CA . ASN A 1 176 ? 40.274 53.965 29.593 1.00 18.25 238 ASN A CA 1
ATOM 1290 C C . ASN A 1 176 ? 40.157 52.890 30.653 1.00 18.01 238 ASN A C 1
ATOM 1291 O O . ASN A 1 176 ? 40.156 53.185 31.843 1.00 19.05 238 ASN A O 1
ATOM 1296 N N . HIS A 1 177 ? 40.071 51.647 30.205 1.00 17.33 239 HIS A N 1
ATOM 1297 C CA . HIS A 1 177 ? 40.009 50.512 31.116 1.00 18.62 239 HIS A CA 1
ATOM 1298 C C . HIS A 1 177 ? 41.398 50.317 31.749 1.00 18.71 239 HIS A C 1
ATOM 1299 O O . HIS A 1 177 ? 42.418 50.764 31.200 1.00 17.17 239 HIS A O 1
ATOM 1306 N N . GLU A 1 178 ? 41.420 49.684 32.922 1.00 19.41 240 GLU A N 1
ATOM 1307 C CA . GLU A 1 178 ? 42.679 49.330 33.578 1.00 20.98 240 GLU A CA 1
ATOM 1308 C C . GLU A 1 178 ? 43.754 50.418 33.745 1.00 20.23 240 GLU A C 1
ATOM 1309 O O . GLU A 1 178 ? 44.892 50.189 33.359 1.00 17.19 240 GLU A O 1
ATOM 1315 N N . ASN A 1 179 ? 43.396 51.580 34.290 1.00 19.03 241 ASN A N 1
ATOM 1316 C CA . ASN A 1 179 ? 44.362 52.637 34.538 1.00 17.87 241 ASN A CA 1
ATOM 1317 C C . ASN A 1 179 ? 45.157 53.128 33.319 1.00 18.36 241 ASN A C 1
ATOM 1318 O O . ASN A 1 179 ? 46.251 53.662 33.477 1.00 17.02 241 ASN A O 1
ATOM 1323 N N . GLY A 1 180 ? 44.596 52.974 32.120 1.00 18.93 242 GLY A N 1
ATOM 1324 C CA . GLY A 1 180 ? 45.280 53.390 30.906 1.00 18.58 242 GLY A CA 1
ATOM 1325 C C . GLY A 1 180 ? 45.274 54.891 30.643 1.00 19.37 242 GLY A C 1
ATOM 1326 O O . GLY A 1 180 ? 44.235 55.535 30.676 1.00 17.91 242 GLY A O 1
ATOM 1327 N N . LYS A 1 181 ? 46.447 55.446 30.371 1.00 18.79 243 LYS A N 1
ATOM 1328 C CA . LYS A 1 181 ? 46.573 56.873 30.082 1.00 17.51 243 LYS A CA 1
ATOM 1329 C C . LYS A 1 181 ? 46.197 57.148 28.621 1.00 17.22 243 LYS A C 1
ATOM 1330 O O . LYS A 1 181 ? 45.277 57.918 28.335 1.00 16.96 243 LYS A O 1
ATOM 1336 N N . ASP A 1 182 ? 46.894 56.510 27.697 1.00 15.00 244 ASP A N 1
ATOM 1337 C CA . ASP A 1 182 ? 46.608 56.727 26.287 1.00 16.80 244 ASP A CA 1
ATOM 1338 C C . ASP A 1 182 ? 45.661 55.688 25.694 1.00 17.87 244 ASP A C 1
ATOM 1339 O O . ASP A 1 182 ? 45.491 54.604 26.252 1.00 17.12 244 ASP A O 1
ATOM 1344 N N . THR A 1 183 ? 45.088 56.035 24.544 1.00 19.09 245 THR A N 1
ATOM 1345 C CA . THR A 1 183 ? 44.073 55.239 23.859 1.00 19.64 245 THR A CA 1
ATOM 1346 C C . THR A 1 183 ? 44.464 54.679 22.489 1.00 21.75 245 THR A C 1
ATOM 1347 O O . THR A 1 183 ? 45.298 55.268 21.792 1.00 21.79 245 THR A O 1
ATOM 1351 N N . HIS A 1 184 ? 43.873 53.531 22.126 1.00 22.27 246 HIS A N 1
ATOM 1352 C CA . HIS A 1 184 ? 44.086 52.866 20.819 1.00 22.33 246 HIS A CA 1
ATOM 1353 C C . HIS A 1 184 ? 42.790 52.849 20.027 1.00 22.59 246 HIS A C 1
ATOM 1354 O O . HIS A 1 184 ? 41.710 52.720 20.599 1.00 23.26 246 HIS A O 1
ATOM 1361 N N . LEU A 1 185 ? 42.916 52.960 18.712 1.00 22.06 247 LEU A N 1
ATOM 1362 C CA . LEU A 1 185 ? 41.791 52.825 17.804 1.00 21.05 247 LEU A CA 1
ATOM 1363 C C . LEU A 1 185 ? 42.391 52.073 16.630 1.00 20.03 247 LEU A C 1
ATOM 1364 O O . LEU A 1 185 ? 43.237 52.622 15.906 1.00 17.76 247 LEU A O 1
ATOM 1369 N N . ARG A 1 186 ? 41.997 50.809 16.462 1.00 19.69 248 ARG A N 1
ATOM 1370 C CA . ARG A 1 186 ? 42.509 50.008 15.339 1.00 18.38 248 ARG A CA 1
ATOM 1371 C C . ARG A 1 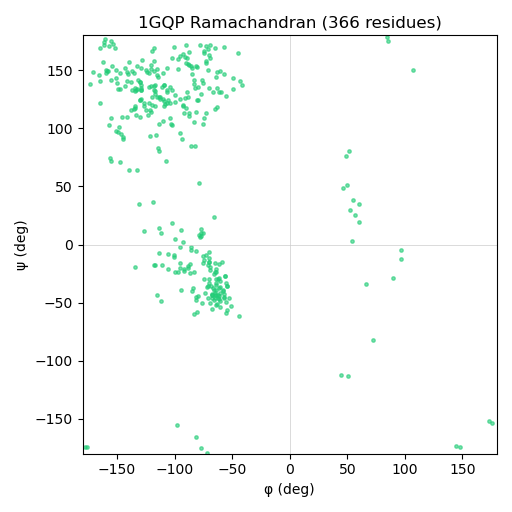186 ? 41.649 50.223 14.096 1.00 17.71 248 ARG A C 1
ATOM 1372 O O . ARG A 1 186 ? 42.125 50.030 12.988 1.00 17.80 248 ARG A O 1
ATOM 1380 N N . GLY A 1 187 ? 40.392 50.624 14.279 1.00 17.71 249 GLY A N 1
ATOM 1381 C CA . GLY A 1 187 ? 39.526 50.854 13.128 1.00 16.36 249 GLY A CA 1
ATOM 1382 C C . GLY A 1 187 ? 38.240 51.637 13.383 1.00 17.15 249 GLY A C 1
ATOM 1383 O O . GLY A 1 187 ? 37.575 51.497 14.414 1.00 17.40 249 GLY A O 1
ATOM 1384 N N . ILE A 1 188 ? 37.906 52.497 12.436 1.00 17.13 250 ILE A N 1
ATOM 1385 C CA . ILE A 1 188 ? 36.705 53.285 12.499 1.00 19.27 250 ILE A CA 1
ATOM 1386 C C . ILE A 1 188 ? 36.326 53.647 11.060 1.00 22.08 250 ILE A C 1
ATOM 1387 O O . ILE A 1 188 ? 37.199 53.896 10.227 1.00 22.05 250 ILE A O 1
ATOM 1392 N N . ARG A 1 189 ? 35.031 53.641 10.755 1.00 25.40 251 ARG A N 1
ATOM 1393 C CA . ARG A 1 189 ? 34.583 53.967 9.406 1.00 29.53 251 ARG A CA 1
ATOM 1394 C C . ARG A 1 189 ? 33.250 54.651 9.415 1.00 30.36 251 ARG A C 1
ATOM 1395 O O . ARG A 1 189 ? 32.417 54.411 10.290 1.00 32.77 251 ARG A O 1
ATOM 1403 N N . LEU A 1 190 ? 33.068 55.535 8.444 1.00 30.64 252 LEU A N 1
ATOM 1404 C CA . LEU A 1 190 ? 31.841 56.301 8.327 1.00 31.37 252 LEU A CA 1
ATOM 1405 C C . LEU A 1 190 ? 31.111 55.901 7.040 1.00 33.06 252 LEU A C 1
ATOM 1406 O O . LEU A 1 190 ? 31.749 55.604 6.038 1.00 31.70 252 LEU A O 1
ATOM 1411 N N . TYR A 1 191 ? 29.779 55.867 7.083 1.00 34.84 253 TYR A N 1
ATOM 1412 C CA . TYR A 1 191 ? 28.995 55.503 5.905 1.00 36.46 253 TYR A CA 1
ATOM 1413 C C . TYR A 1 191 ? 27.803 56.416 5.675 1.00 38.23 253 TYR A C 1
ATOM 1414 O O . TYR A 1 191 ? 27.212 56.948 6.622 1.00 37.28 253 TYR A O 1
ATOM 1423 N N . VAL A 1 192 ? 27.463 56.605 4.405 1.00 40.70 254 VAL A N 1
ATOM 1424 C CA . VAL A 1 192 ? 26.277 57.380 4.040 1.00 43.02 254 VAL A CA 1
ATOM 1425 C C . VAL A 1 192 ? 25.395 56.406 3.244 1.00 44.37 254 VAL A C 1
ATOM 1426 O O . VAL A 1 192 ? 25.902 55.431 2.667 1.00 42.79 254 VAL A O 1
ATOM 1430 N N . PRO A 1 193 ? 24.073 56.639 3.224 1.00 45.83 255 PRO A N 1
ATOM 1431 C CA . PRO A 1 193 ? 23.136 55.779 2.497 1.00 47.76 255 PRO A CA 1
ATOM 1432 C C . PRO A 1 193 ? 23.496 55.687 1.015 1.00 50.76 255 PRO A C 1
ATOM 1433 O O . PRO A 1 193 ? 24.002 56.648 0.430 1.00 51.73 255 PRO A O 1
ATOM 1437 N N . SER A 1 194 ? 23.232 54.534 0.411 1.00 53.32 256 SER A N 1
ATOM 1438 C CA . SER A 1 194 ? 23.533 54.336 -1.006 1.00 56.41 256 SER A CA 1
ATOM 1439 C C . SER A 1 194 ? 22.587 55.137 -1.898 1.00 57.78 256 SER A C 1
ATOM 1440 O O . SER A 1 194 ? 23.086 55.772 -2.857 1.00 59.39 256 SER A O 1
ATOM 1443 N N . ASN A 1 195 ? 21.360 55.107 -1.637 1.00 59.93 257 ASN A N 1
ATOM 1444 N N . SER B 1 1 ? 0.099 32.252 1.179 1.00 45.97 63 SER B N 1
ATOM 1445 C CA . SER B 1 1 ? 0.099 30.769 0.984 1.00 46.04 63 SER B CA 1
ATOM 1446 C C . SER B 1 1 ? 1.506 30.298 0.572 1.00 45.44 63 SER B C 1
ATOM 1447 O O . SER B 1 1 ? 1.906 29.152 0.808 1.00 44.66 63 SER B O 1
ATOM 1450 N N . VAL B 1 2 ? 2.259 31.192 -0.047 1.00 44.70 64 VAL B N 1
ATOM 1451 C CA . VAL B 1 2 ? 3.603 30.852 -0.481 1.00 44.35 64 VAL B CA 1
ATOM 1452 C C . VAL B 1 2 ? 4.599 31.898 -0.008 1.00 42.28 64 VAL B C 1
ATOM 1453 O O . VAL B 1 2 ? 4.378 33.099 -0.141 1.00 43.46 64 VAL B O 1
ATOM 1457 N N . LEU B 1 3 ? 5.704 31.434 0.552 1.00 39.93 65 LEU B N 1
ATOM 1458 C CA . LEU B 1 3 ? 6.721 32.342 1.044 1.00 38.57 65 LEU B CA 1
ATOM 1459 C C . LEU B 1 3 ? 8.008 32.119 0.264 1.00 36.90 65 LEU B C 1
ATOM 1460 O O . LEU B 1 3 ? 8.561 31.024 0.266 1.00 36.55 65 LEU B O 1
ATOM 1465 N N . VAL B 1 4 ? 8.465 33.152 -0.428 1.00 34.80 66 VAL B N 1
ATOM 1466 C CA . VAL B 1 4 ? 9.691 33.048 -1.193 1.00 35.68 66 VAL B CA 1
ATOM 1467 C C . VAL B 1 4 ? 10.825 33.426 -0.257 1.00 36.24 66 VAL B C 1
ATOM 1468 O O . VAL B 1 4 ? 10.776 34.482 0.378 1.00 36.02 66 VAL B O 1
ATOM 1472 N N . LEU B 1 5 ? 11.829 32.558 -0.158 1.00 33.75 67 LEU B N 1
ATOM 1473 C CA . LEU B 1 5 ? 12.959 32.801 0.725 1.00 34.78 67 LEU B CA 1
ATOM 1474 C C . LEU B 1 5 ? 14.249 33.016 -0.069 1.00 37.01 67 LEU B C 1
ATOM 1475 O O . LEU B 1 5 ? 14.854 32.075 -0.595 1.00 34.28 67 LEU B O 1
ATOM 1480 N N . ASP B 1 6 ? 14.653 34.280 -0.159 1.00 39.78 68 ASP B N 1
ATOM 1481 C CA . ASP B 1 6 ? 15.865 34.669 -0.863 1.00 42.44 68 ASP B CA 1
ATOM 1482 C C . ASP B 1 6 ? 16.485 35.840 -0.099 1.00 44.78 68 ASP B C 1
ATOM 1483 O O . ASP B 1 6 ? 16.165 37.000 -0.357 1.00 45.66 68 ASP B O 1
ATOM 1488 N N . ASP B 1 7 ? 17.387 35.534 0.827 1.00 46.36 69 ASP B N 1
ATOM 1489 C CA . ASP B 1 7 ? 17.997 36.552 1.665 1.00 46.74 69 ASP B CA 1
ATOM 1490 C C . ASP B 1 7 ? 18.887 37.576 0.983 1.00 48.84 69 ASP B C 1
ATOM 1491 O O . ASP B 1 7 ? 19.743 38.176 1.629 1.00 50.01 69 ASP B O 1
ATOM 1496 N N . ARG B 1 8 ? 18.691 37.788 -0.312 1.00 49.77 70 ARG B N 1
ATOM 1497 C CA . ARG B 1 8 ? 19.502 38.755 -1.034 1.00 51.12 70 ARG B CA 1
ATOM 1498 C C . ARG B 1 8 ? 18.615 39.700 -1.861 1.00 52.60 70 ARG B C 1
ATOM 1499 O O . ARG B 1 8 ? 17.438 39.932 -1.538 1.00 53.70 70 ARG B O 1
ATOM 1507 N N . THR B 1 14 ? 9.404 40.219 5.794 1.00 67.17 76 THR B N 1
ATOM 1508 C CA . THR B 1 14 ? 10.512 39.443 5.242 1.00 67.75 76 THR B CA 1
ATOM 1509 C C . THR B 1 14 ? 11.805 39.670 6.029 1.00 67.35 76 THR B C 1
ATOM 1510 O O . THR B 1 14 ? 12.656 38.785 6.099 1.00 68.49 76 THR B O 1
ATOM 1514 N N . LYS B 1 15 ? 11.945 40.851 6.624 1.00 65.96 77 LYS B N 1
ATOM 1515 C CA . LYS B 1 15 ? 13.144 41.180 7.397 1.00 64.49 77 LYS B CA 1
ATOM 1516 C C . LYS B 1 15 ? 13.226 40.330 8.664 1.00 63.04 77 LYS B C 1
ATOM 1517 O O . LYS B 1 15 ? 14.225 39.642 8.910 1.00 61.44 77 LYS B O 1
ATOM 1519 N N . ASP B 1 16 ? 12.158 40.398 9.457 1.00 60.65 78 ASP B N 1
ATOM 1520 C CA . ASP 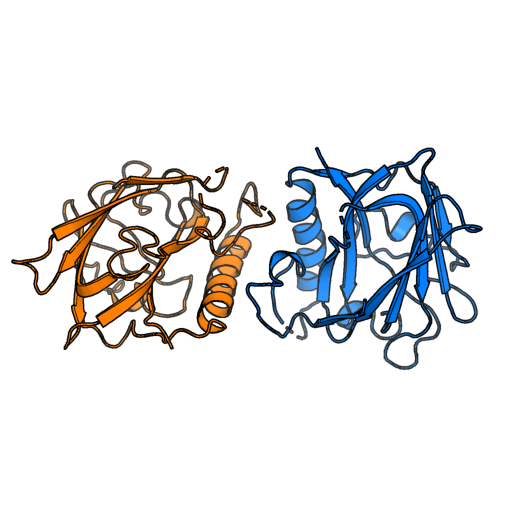B 1 16 ? 12.037 39.657 10.708 1.00 57.83 78 ASP B CA 1
ATOM 1521 C C . ASP B 1 16 ? 12.088 38.162 10.431 1.00 54.68 78 ASP B C 1
ATOM 1522 O O . ASP B 1 16 ? 12.294 37.352 11.338 1.00 54.83 78 ASP B O 1
ATOM 1527 N N . LEU B 1 17 ? 11.882 37.806 9.171 1.00 51.04 79 LEU B N 1
ATOM 1528 C CA . LEU B 1 17 ? 11.894 36.415 8.760 1.00 47.35 79 LEU B CA 1
ATOM 1529 C C . LEU B 1 17 ? 13.284 35.800 8.944 1.00 44.35 79 LEU B C 1
ATOM 1530 O O . LEU B 1 17 ? 13.411 34.713 9.487 1.00 43.05 79 LEU B O 1
ATOM 1535 N N . TYR B 1 18 ? 14.327 36.501 8.514 1.00 41.49 80 TYR B N 1
ATOM 1536 C CA . TYR B 1 18 ? 15.685 35.977 8.649 1.00 39.74 80 TYR B CA 1
ATOM 1537 C C . TYR B 1 18 ? 16.301 36.346 10.005 1.00 38.52 80 TYR B C 1
ATOM 1538 O O . TYR B 1 18 ? 16.606 37.503 10.271 1.00 38.01 80 TYR B O 1
ATOM 1547 N N . VAL B 1 19 ? 16.481 35.354 10.868 1.00 36.97 81 VAL B N 1
ATOM 1548 C CA . VAL B 1 19 ? 17.047 35.610 12.184 1.00 35.45 81 VAL B CA 1
ATOM 1549 C C . VAL B 1 19 ? 18.464 36.173 12.094 1.00 37.17 81 VAL B C 1
ATOM 1550 O O . VAL B 1 19 ? 18.908 36.916 12.972 1.00 36.78 81 VAL B O 1
ATOM 1554 N N . ASN B 1 20 ? 19.182 35.821 11.036 1.00 36.38 82 ASN B N 1
ATOM 1555 C CA . ASN B 1 20 ? 20.547 36.307 10.884 1.00 38.96 82 ASN B CA 1
ATOM 1556 C C . ASN B 1 20 ? 20.616 37.524 9.953 1.00 40.27 82 ASN B C 1
ATOM 1557 O O . ASN B 1 20 ? 19.638 38.267 9.800 1.00 42.00 82 ASN B O 1
ATOM 1562 N N . GLY B 1 21 ? 21.765 37.743 9.337 1.00 40.88 83 GLY B N 1
ATOM 1563 C CA . GLY B 1 21 ? 21.878 38.879 8.437 1.00 43.65 83 GLY B CA 1
ATOM 1564 C C . GLY B 1 21 ? 22.232 40.213 9.084 1.00 45.01 83 GLY B C 1
ATOM 1565 O O . GLY B 1 21 ? 22.320 40.341 10.314 1.00 43.35 83 GLY B O 1
ATOM 1566 N N . PHE B 1 22 ? 22.428 41.213 8.232 1.00 44.90 84 PHE B N 1
ATOM 1567 C CA . PHE B 1 22 ? 22.789 42.549 8.673 1.00 45.79 84 PHE B CA 1
ATOM 1568 C C . PHE B 1 22 ? 22.026 43.637 7.891 1.00 46.07 84 PHE B C 1
ATOM 1569 O O . PHE B 1 22 ? 22.201 43.781 6.677 1.00 45.11 84 PHE B O 1
ATOM 1577 N N . GLN B 1 23 ? 21.184 44.393 8.589 1.00 46.75 85 GLN B N 1
ATOM 1578 C CA . GLN B 1 23 ? 20.411 45.452 7.952 1.00 49.32 85 GLN B CA 1
ATOM 1579 C C . GLN B 1 23 ? 19.605 44.941 6.759 1.00 49.53 85 GLN B C 1
ATOM 1580 O O . GLN B 1 23 ? 18.581 44.282 6.925 1.00 51.26 85 GLN B O 1
ATOM 1586 N N . GLU B 1 25 ? 19.457 41.360 5.700 1.00 63.83 87 GLU B N 1
ATOM 1587 C CA . GLU B 1 25 ? 20.209 41.144 4.467 1.00 63.82 87 GLU B CA 1
ATOM 1588 C C . GLU B 1 25 ? 21.528 40.403 4.690 1.00 62.19 87 GLU B C 1
ATOM 1589 O O . GLU B 1 25 ? 22.134 40.517 5.755 1.00 61.96 87 GLU B O 1
ATOM 1595 N N . ILE B 1 26 ? 21.952 39.639 3.679 1.00 60.30 88 ILE B N 1
ATOM 1596 C CA . ILE B 1 26 ? 23.176 38.842 3.754 1.00 58.22 88 ILE B CA 1
ATOM 1597 C C . ILE B 1 26 ? 24.343 39.553 4.412 1.00 57.44 88 ILE B C 1
ATOM 1598 O O . ILE B 1 26 ? 24.607 40.728 4.145 1.00 55.58 88 ILE B O 1
ATOM 1603 N N . GLN B 1 27 ? 25.044 38.814 5.268 1.00 57.29 89 GLN B N 1
ATOM 1604 C CA . GLN B 1 27 ? 26.215 39.321 5.968 1.00 56.97 89 GLN B CA 1
ATOM 1605 C C . GLN B 1 27 ? 27.454 38.935 5.181 1.00 56.81 89 GLN B C 1
ATOM 1606 O O . GLN B 1 27 ? 28.396 39.712 5.065 1.00 56.99 89 GLN B O 1
ATOM 1612 N N . TYR B 1 28 ? 27.439 37.722 4.641 1.00 57.34 90 TYR B N 1
ATOM 1613 C CA . TYR B 1 28 ? 28.566 37.208 3.881 1.00 57.32 90 TYR B CA 1
ATOM 1614 C C . TYR B 1 28 ? 28.159 36.883 2.443 1.00 58.51 90 TYR B C 1
ATOM 1615 O O . TYR B 1 28 ? 27.280 36.047 2.205 1.00 58.27 90 TYR B O 1
ATOM 1624 N N . GLN B 1 29 ? 28.803 37.534 1.483 1.00 58.88 91 GLN B N 1
ATOM 1625 C CA . GLN B 1 29 ? 28.491 37.293 0.082 1.00 60.08 91 GLN B CA 1
ATOM 1626 C C . GLN B 1 29 ? 28.954 35.900 -0.321 1.00 59.27 91 GLN B C 1
ATOM 1627 O O . GLN B 1 29 ? 28.495 35.349 -1.322 1.00 59.90 91 GLN B O 1
ATOM 1633 N N . ASN B 1 30 ? 29.864 35.339 0.471 1.00 58.12 92 ASN B N 1
ATOM 1634 C CA . ASN B 1 30 ? 30.403 34.005 0.227 1.00 57.22 92 ASN B CA 1
ATOM 1635 C C . ASN B 1 30 ? 30.729 33.332 1.565 1.00 55.59 92 ASN B C 1
ATOM 1636 O O . ASN B 1 30 ? 31.897 33.142 1.913 1.00 55.40 92 ASN B O 1
ATOM 1641 N N . PRO B 1 31 ? 29.686 32.947 2.323 1.00 53.58 93 PRO B N 1
ATOM 1642 C CA . PRO B 1 31 ? 29.813 32.297 3.634 1.00 51.42 93 PRO B CA 1
ATOM 1643 C C . PRO B 1 31 ? 30.764 31.119 3.674 1.00 50.00 93 PRO B C 1
ATOM 1644 O O . PRO B 1 31 ? 30.722 30.243 2.806 1.00 49.52 93 PRO B O 1
ATOM 1648 N N . THR B 1 32 ? 31.621 31.097 4.692 1.00 48.51 94 THR B N 1
ATOM 1649 C CA . THR B 1 32 ? 32.560 29.992 4.870 1.00 46.69 94 THR B CA 1
ATOM 1650 C C . THR B 1 32 ? 31.997 29.058 5.943 1.00 44.75 94 THR B C 1
ATOM 1651 O O . THR B 1 32 ? 31.011 29.381 6.605 1.00 44.34 94 THR B O 1
ATOM 1655 N N . PRO B 1 33 ? 32.603 27.878 6.115 1.00 44.02 95 PRO B N 1
ATOM 1656 C CA . PRO B 1 33 ? 32.107 26.953 7.136 1.00 44.42 95 PRO B CA 1
ATOM 1657 C C . PRO B 1 33 ? 32.046 27.655 8.486 1.00 44.91 95 PRO B C 1
ATOM 1658 O O . PRO B 1 33 ? 31.148 27.408 9.299 1.00 43.65 95 PRO B O 1
ATOM 1662 N N . GLU B 1 34 ? 33.018 28.536 8.717 1.00 44.83 96 GLU B N 1
ATOM 1663 C CA . GLU B 1 34 ? 33.089 29.286 9.967 1.00 44.22 96 GLU B CA 1
ATOM 1664 C C . GLU B 1 34 ? 31.917 30.272 10.084 1.00 40.83 96 GLU B C 1
ATOM 1665 O O . GLU B 1 34 ? 31.273 30.356 11.122 1.00 40.24 96 GLU B O 1
ATOM 1671 N N . ASN B 1 35 ? 31.641 31.007 9.015 1.00 38.29 97 ASN B N 1
ATOM 1672 C CA . ASN B 1 35 ? 30.542 31.967 9.018 1.00 38.80 97 ASN B CA 1
ATOM 1673 C C . ASN B 1 35 ? 29.188 31.259 9.238 1.00 38.00 97 ASN B C 1
ATOM 1674 O O . ASN B 1 35 ? 28.342 31.729 9.998 1.00 34.29 97 ASN B O 1
ATOM 1679 N N . LEU B 1 36 ? 29.003 30.132 8.548 1.00 37.18 98 LEU B N 1
ATOM 1680 C CA . LEU B 1 36 ? 27.778 29.344 8.630 1.00 36.41 98 LEU B CA 1
ATOM 1681 C C . LEU B 1 36 ? 27.548 28.856 10.056 1.00 34.58 98 LEU B C 1
ATOM 1682 O O . LEU B 1 36 ? 26.460 29.006 10.618 1.00 33.56 98 LEU B O 1
ATOM 1687 N N . GLN B 1 37 ? 28.593 28.288 10.641 1.00 34.00 99 GLN B N 1
ATOM 1688 C CA . GLN B 1 37 ? 28.523 27.773 12.002 1.00 34.59 99 GLN B CA 1
ATOM 1689 C C . GLN B 1 37 ? 28.195 28.895 13.002 1.00 33.73 99 GLN B C 1
ATOM 1690 O O . GLN B 1 37 ? 27.456 28.679 13.972 1.00 32.03 99 GLN B O 1
ATOM 1696 N N . HIS B 1 38 ? 28.764 30.081 12.750 1.00 33.53 100 HIS B N 1
ATOM 1697 C CA . HIS B 1 38 ? 28.576 31.270 13.577 1.00 33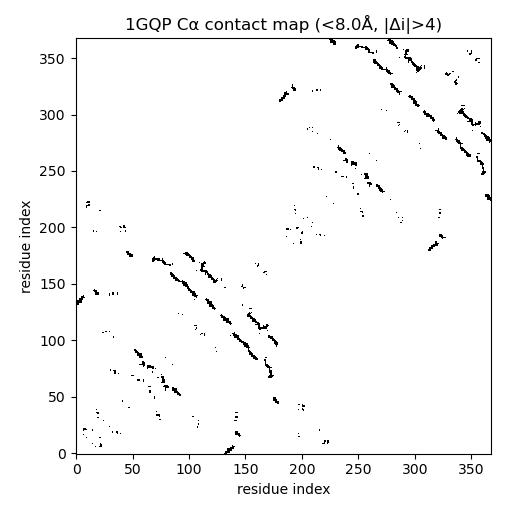.67 100 HIS B CA 1
ATOM 1698 C C . HIS B 1 38 ? 27.114 31.723 13.573 1.00 31.25 100 HIS B C 1
ATOM 1699 O O . HIS B 1 38 ? 26.507 31.960 14.634 1.00 29.45 100 HIS B O 1
ATOM 1706 N N . MET B 1 39 ? 26.555 31.858 12.377 1.00 30.04 101 MET B N 1
ATOM 1707 C CA . MET B 1 39 ? 25.150 32.255 12.251 1.00 30.89 101 MET B CA 1
ATOM 1708 C C . MET B 1 39 ? 24.273 31.197 12.937 1.00 30.45 101 MET B C 1
ATOM 1709 O O . MET B 1 39 ? 23.331 31.544 13.652 1.00 28.58 101 MET B O 1
ATOM 1714 N N . PHE B 1 40 ? 24.596 29.912 12.747 1.00 30.02 102 PHE B N 1
ATOM 1715 C CA . PHE B 1 40 ? 23.795 28.850 13.372 1.00 28.88 102 PHE B CA 1
ATOM 1716 C C . PHE B 1 40 ? 23.719 29.083 14.874 1.00 29.75 102 PHE B C 1
ATOM 1717 O O . PHE B 1 40 ? 22.631 29.195 15.462 1.00 27.60 102 PHE B O 1
ATOM 1725 N N . HIS B 1 41 ? 24.888 29.166 15.493 1.00 30.32 103 HIS B N 1
ATOM 1726 C CA . HIS B 1 41 ? 24.964 29.357 16.928 1.00 31.21 103 HIS B CA 1
ATOM 1727 C C . HIS B 1 41 ? 24.380 30.697 17.392 1.00 29.93 103 HIS B C 1
ATOM 1728 O O . HIS B 1 41 ? 23.708 30.758 18.433 1.00 29.76 103 HIS B O 1
ATOM 1735 N N . GLN B 1 42 ? 24.614 31.763 16.629 1.00 28.08 104 GLN B N 1
ATOM 1736 C CA . GLN B 1 42 ? 24.083 33.087 17.010 1.00 27.09 104 GLN B CA 1
ATOM 1737 C C . GLN B 1 42 ? 22.561 33.044 16.973 1.00 26.25 104 GLN B C 1
ATOM 1738 O O . GLN B 1 42 ? 21.900 33.590 17.851 1.00 26.26 104 GLN B O 1
ATOM 1744 N N . GLY B 1 43 ? 22.019 32.394 15.945 1.00 25.93 105 GLY B N 1
ATOM 1745 C CA . GLY B 1 43 ? 20.578 32.277 15.806 1.00 25.77 105 GLY B CA 1
ATOM 1746 C C . GLY B 1 43 ? 19.927 31.617 17.010 1.00 24.58 105 GLY B C 1
ATOM 1747 O O . GLY B 1 43 ? 18.867 32.049 17.465 1.00 22.35 105 GLY B O 1
ATOM 1748 N N . ILE B 1 44 ? 20.572 30.587 17.552 1.00 26.98 106 ILE B N 1
ATOM 1749 C CA . ILE B 1 44 ? 20.007 29.891 18.706 1.00 29.75 106 ILE B CA 1
ATOM 1750 C C . ILE B 1 44 ? 19.963 30.765 19.950 1.00 30.86 106 ILE B C 1
ATOM 1751 O O . ILE B 1 44 ? 19.004 30.718 20.741 1.00 30.85 106 ILE B O 1
ATOM 1756 N N . GLU B 1 45 ? 21.003 31.573 20.110 1.00 30.98 107 GLU B N 1
ATOM 1757 C CA . GLU B 1 45 ? 21.115 32.495 21.230 1.00 31.55 107 GLU B CA 1
ATOM 1758 C C . GLU B 1 45 ? 20.013 33.547 21.103 1.00 30.40 107 GLU B C 1
ATOM 1759 O O . GLU B 1 45 ? 19.307 33.858 22.051 1.00 30.57 107 GLU B O 1
ATOM 1765 N N . ILE B 1 46 ? 19.870 34.099 19.912 1.00 30.04 108 ILE B N 1
ATOM 1766 C CA . ILE B 1 46 ? 18.862 35.118 19.709 1.00 29.14 108 ILE B CA 1
ATOM 1767 C C . ILE B 1 46 ? 17.442 34.604 19.968 1.00 30.24 108 ILE B C 1
ATOM 1768 O O . ILE B 1 46 ? 16.653 35.277 20.636 1.00 28.78 108 ILE B O 1
ATOM 1773 N N . LEU B 1 47 ? 17.124 33.410 19.463 1.00 31.61 109 LEU B N 1
ATOM 1774 C CA . LEU B 1 47 ? 15.788 32.831 19.648 1.00 32.25 109 LEU B CA 1
ATOM 1775 C C . LEU B 1 47 ? 15.495 32.534 21.106 1.00 33.14 109 LEU B C 1
ATOM 1776 O O . LEU B 1 47 ? 14.400 32.813 21.606 1.00 34.53 109 LEU B O 1
ATOM 1781 N N . ASP B 1 48 ? 16.474 31.965 21.793 1.00 34.47 110 ASP B N 1
ATOM 1782 C CA . ASP B 1 48 ? 16.297 31.645 23.199 1.00 36.91 110 ASP B CA 1
ATOM 1783 C C . ASP B 1 48 ? 16.220 32.894 24.086 1.00 37.15 110 ASP B C 1
ATOM 1784 O O . ASP B 1 48 ? 15.679 32.836 25.192 1.00 37.66 110 ASP B O 1
ATOM 1789 N N . SER B 1 49 ? 16.753 34.020 23.614 1.00 36.16 111 SER B N 1
ATOM 1790 C CA . SER B 1 49 ? 16.711 35.243 24.414 1.00 34.48 111 SER B CA 1
ATOM 1791 C C . SER B 1 49 ? 15.311 35.830 24.394 1.00 35.78 111 SER B C 1
ATOM 1792 O O . SER B 1 49 ? 14.972 36.688 25.217 1.00 37.15 111 SER B O 1
ATOM 1795 N N . ALA B 1 50 ? 14.495 35.374 23.449 1.00 36.13 112 ALA B N 1
ATOM 1796 C CA . ALA B 1 50 ? 13.125 35.853 23.343 1.00 36.96 112 ALA B CA 1
ATOM 1797 C C . ALA B 1 50 ? 12.297 35.340 24.522 1.00 37.43 112 ALA B C 1
ATOM 1798 O O . ALA B 1 50 ? 12.696 34.405 25.222 1.00 36.60 112 ALA B O 1
ATOM 1800 N N . ARG B 1 51 ? 11.146 35.970 24.731 1.00 39.24 113 ARG B N 1
ATOM 1801 C CA . ARG B 1 51 ? 10.225 35.614 25.811 1.00 42.36 113 ARG B CA 1
ATOM 1802 C C . ARG B 1 51 ? 9.636 34.202 25.690 1.00 42.53 113 ARG B C 1
ATOM 1803 O O . ARG B 1 51 ? 9.550 33.478 26.673 1.00 45.99 113 ARG B O 1
ATOM 1811 N N . MET B 1 52 ? 9.236 33.827 24.483 1.00 41.83 114 MET B N 1
ATOM 1812 C CA . MET B 1 52 ? 8.623 32.532 24.209 1.00 40.22 114 MET B CA 1
ATOM 1813 C C . MET B 1 52 ? 9.282 31.306 24.843 1.00 40.15 114 MET B C 1
ATOM 1814 O O . MET B 1 52 ? 10.410 31.362 25.327 1.00 41.21 114 MET B O 1
ATOM 1819 N N . ILE B 1 53 ? 8.556 30.193 24.845 1.00 40.21 115 ILE B N 1
ATOM 1820 C CA . ILE B 1 53 ? 9.058 28.957 25.427 1.00 40.01 115 ILE B CA 1
ATOM 1821 C C . ILE B 1 53 ? 9.372 27.911 24.363 1.00 39.17 115 ILE B C 1
ATOM 1822 O O . ILE B 1 53 ? 8.610 27.713 23.416 1.00 38.94 115 ILE B O 1
ATOM 1827 N N . ASN B 1 54 ? 10.498 27.233 24.537 1.00 39.08 116 ASN B N 1
ATOM 1828 C CA . ASN B 1 54 ? 10.916 26.222 23.588 1.00 40.40 116 ASN B CA 1
ATOM 1829 C C . ASN B 1 54 ? 10.195 24.909 23.867 1.00 41.17 116 ASN B C 1
ATOM 1830 O O . ASN B 1 54 ? 10.412 24.289 24.903 1.00 40.86 116 ASN B O 1
ATOM 1835 N N . VAL B 1 55 ? 9.347 24.484 22.933 1.00 41.17 117 VAL B N 1
ATOM 1836 C CA . VAL B 1 55 ? 8.587 23.251 23.105 1.00 40.61 117 VAL B CA 1
ATOM 1837 C C . VAL B 1 55 ? 9.034 22.160 22.131 1.00 41.67 117 VAL B C 1
ATOM 1838 O O . VAL B 1 55 ? 8.402 21.107 22.021 1.00 42.07 117 VAL B O 1
ATOM 1842 N N . THR B 1 56 ? 10.143 22.413 21.447 1.00 40.17 118 THR B N 1
ATOM 1843 C CA . THR B 1 56 ? 10.673 21.487 20.464 1.00 39.57 118 THR B CA 1
ATOM 1844 C C . THR B 1 56 ? 10.672 20.036 20.923 1.00 41.64 118 THR B C 1
ATOM 1845 O O . THR B 1 56 ? 10.017 19.184 20.316 1.00 41.04 118 THR B O 1
ATOM 1849 N N . HIS B 1 57 ? 11.398 19.761 22.001 1.00 43.41 119 HIS B N 1
ATOM 1850 C CA . HIS B 1 57 ? 11.518 18.401 22.520 1.00 44.31 119 HIS B CA 1
ATOM 1851 C C . HIS B 1 57 ? 10.317 17.829 23.272 1.00 43.96 119 HIS B C 1
ATOM 1852 O O . HIS B 1 57 ? 10.417 16.761 23.885 1.00 44.61 119 HIS B O 1
ATOM 1859 N N . LEU B 1 58 ? 9.182 18.518 23.226 1.00 43.78 120 LEU B N 1
ATOM 1860 C CA . LEU B 1 58 ? 7.986 18.001 23.888 1.00 43.63 120 LEU B CA 1
ATOM 1861 C C . LEU B 1 58 ? 7.149 17.165 22.911 1.00 43.99 120 LEU B C 1
ATOM 1862 O O . LEU B 1 58 ? 6.350 16.322 23.332 1.00 43.75 120 LEU B O 1
ATOM 1867 N N . ALA B 1 59 ? 7.335 17.407 21.608 1.00 42.56 121 ALA B N 1
ATOM 1868 C CA . ALA B 1 59 ? 6.607 16.674 20.568 1.00 40.12 121 ALA B CA 1
ATOM 1869 C C . ALA B 1 59 ? 7.320 15.389 20.173 1.00 37.80 121 ALA B C 1
ATOM 1870 O O . ALA B 1 59 ? 8.481 15.177 20.516 1.00 37.42 121 ALA B O 1
ATOM 1872 N N . LEU B 1 60 ? 6.606 14.514 19.470 1.00 37.44 122 LEU B N 1
ATOM 1873 C CA . LEU B 1 60 ? 7.200 13.275 18.972 1.00 35.53 122 LEU B CA 1
ATOM 1874 C C . LEU B 1 60 ? 7.527 13.569 17.499 1.00 33.92 122 LEU B C 1
ATOM 1875 O O . LEU B 1 60 ? 6.656 14.042 16.763 1.00 32.37 122 LEU B O 1
ATOM 1880 N N . TRP B 1 61 ? 8.770 13.302 17.089 1.00 31.38 123 TRP B N 1
ATOM 1881 C CA . TRP B 1 61 ? 9.233 13.559 15.715 1.00 31.11 123 TRP B CA 1
ATOM 1882 C C . TRP B 1 61 ? 9.420 12.262 14.938 1.00 31.36 123 TRP B C 1
ATOM 1883 O O . TRP B 1 61 ? 10.219 11.410 15.318 1.00 29.25 123 TRP B O 1
ATOM 1894 N N . LYS B 1 62 ? 8.697 12.127 13.834 1.00 30.55 124 LYS B N 1
ATOM 1895 C CA . LYS B 1 62 ? 8.776 10.919 13.034 1.00 30.96 124 LYS B CA 1
ATOM 1896 C C . LYS B 1 62 ? 9.173 11.214 11.599 1.00 28.03 124 LYS B C 1
ATOM 1897 O O . LYS B 1 62 ? 8.411 11.815 10.858 1.00 27.12 124 LYS B O 1
ATOM 1903 N N . PRO B 1 63 ? 10.380 10.799 11.191 1.00 27.79 125 PRO B N 1
ATOM 1904 C CA . PRO B 1 63 ? 10.848 11.033 9.822 1.00 27.51 125 PRO B CA 1
ATOM 1905 C C . PRO B 1 63 ? 10.330 9.934 8.905 1.00 27.63 125 PRO B C 1
ATOM 1906 O O . PRO B 1 63 ? 10.187 8.791 9.340 1.00 25.06 125 PRO B O 1
ATOM 1910 N N . SER B 1 64 ? 10.048 10.286 7.653 1.00 26.71 126 SER B N 1
ATOM 1911 C CA . SER B 1 64 ? 9.596 9.300 6.677 1.00 26.91 126 SER B CA 1
ATOM 1912 C C . SER B 1 64 ? 10.701 8.245 6.625 1.00 26.63 126 SER B C 1
ATOM 1913 O O . SER B 1 64 ? 10.434 7.046 6.547 1.00 27.60 126 SER B O 1
ATOM 1916 N N . SER B 1 65 ? 11.946 8.700 6.688 1.00 24.96 127 SER B N 1
ATOM 1917 C CA . SER B 1 65 ? 13.089 7.796 6.658 1.00 24.68 127 SER B CA 1
ATOM 1918 C C . SER B 1 65 ? 14.317 8.509 7.203 1.00 24.45 127 SER B C 1
ATOM 1919 O O . SER B 1 65 ? 14.304 9.712 7.428 1.00 23.21 127 SER B O 1
ATOM 1922 N N . PHE B 1 66 ? 15.392 7.764 7.397 1.00 24.86 128 PHE B N 1
ATOM 1923 C CA . PHE B 1 66 ? 16.625 8.368 7.878 1.00 25.84 128 PHE B CA 1
ATOM 1924 C C . PHE B 1 66 ? 17.760 7.413 7.674 1.00 26.57 128 PHE B C 1
ATOM 1925 O O . PHE B 1 66 ? 17.588 6.203 7.746 1.00 27.05 128 PHE B O 1
ATOM 1933 N N . LYS B 1 67 ? 18.915 7.977 7.379 1.00 26.33 129 LYS B N 1
ATOM 1934 C CA . LYS B 1 67 ? 20.105 7.192 7.206 1.00 26.00 129 LYS B CA 1
ATOM 1935 C C . LYS B 1 67 ? 20.640 6.871 8.603 1.00 26.28 129 LYS B C 1
ATOM 1936 O O . LYS B 1 67 ? 20.673 7.738 9.482 1.00 24.17 129 LYS B O 1
ATOM 1942 N N . LEU B 1 68 ? 21.035 5.612 8.802 1.00 26.34 130 LEU B N 1
ATOM 1943 C CA . LEU B 1 68 ? 21.572 5.140 10.083 1.00 25.59 130 LEU B CA 1
ATOM 1944 C C . LEU B 1 68 ? 22.736 6.031 10.433 1.00 24.68 130 LEU B C 1
ATOM 1945 O O . LEU B 1 68 ? 23.644 6.219 9.622 1.00 25.80 130 LEU B O 1
ATOM 1950 N N . GLY B 1 69 ? 22.724 6.590 11.636 1.00 24.30 131 GLY B N 1
ATOM 1951 C CA . GLY B 1 69 ? 23.806 7.480 12.012 1.00 24.85 131 GLY B CA 1
ATOM 1952 C C . GLY B 1 69 ? 23.462 8.954 11.797 1.00 26.21 131 GLY B C 1
ATOM 1953 O O . GLY B 1 69 ? 24.260 9.841 12.137 1.00 25.24 131 GLY B O 1
ATOM 1954 N N . ASN B 1 70 ? 22.286 9.214 11.213 1.00 24.93 132 ASN B N 1
ATOM 1955 C CA . ASN B 1 70 ? 21.794 10.593 10.970 1.00 24.71 132 ASN B CA 1
ATOM 1956 C C . ASN B 1 70 ? 20.318 10.606 11.273 1.00 24.80 132 ASN B C 1
ATOM 1957 O O . ASN B 1 70 ? 19.504 10.831 10.370 1.00 26.76 132 ASN B O 1
ATOM 1962 N N . PRO B 1 71 ? 19.954 10.364 12.542 1.00 24.95 133 PRO B N 1
ATOM 1963 C CA . PRO B 1 71 ? 18.578 10.326 13.039 1.00 23.77 133 PRO B CA 1
ATOM 1964 C C . PRO B 1 71 ? 18.004 11.715 13.064 1.00 23.36 133 PRO B C 1
ATOM 1965 O O . PRO B 1 71 ? 18.742 12.704 12.945 1.00 23.63 133 PRO B O 1
ATOM 1969 N N . VAL B 1 72 ? 16.696 11.773 13.267 1.00 21.11 134 VAL B N 1
ATOM 1970 C CA . VAL B 1 72 ? 15.967 13.014 13.329 1.00 23.82 134 VAL B CA 1
ATOM 1971 C C . VAL B 1 72 ? 16.410 13.881 14.522 1.00 25.19 134 VAL B C 1
ATOM 1972 O O . VAL B 1 72 ? 16.239 15.097 14.502 1.00 24.77 134 VAL B O 1
ATOM 1976 N N . ASP B 1 73 ? 17.020 13.269 15.536 1.00 26.27 135 ASP B N 1
ATOM 1977 C CA . ASP B 1 73 ? 17.472 14.015 16.724 1.00 26.59 135 ASP B CA 1
ATOM 1978 C C . ASP B 1 73 ? 18.557 15.018 16.384 1.00 24.06 135 ASP B C 1
ATOM 1979 O O . ASP B 1 73 ? 18.765 15.967 17.124 1.00 23.61 135 ASP B O 1
ATOM 1984 N N . PHE B 1 74 ? 19.255 14.764 15.283 1.00 22.74 136 PHE B N 1
ATOM 1985 C CA . PHE B 1 74 ? 20.351 15.600 14.822 1.00 21.91 136 PHE B CA 1
ATOM 1986 C C . PHE B 1 74 ? 19.862 16.933 14.241 1.00 22.25 136 PHE B C 1
ATOM 1987 O O . PHE B 1 74 ? 20.660 17.828 13.958 1.00 21.85 136 PHE B O 1
ATOM 1995 N N . ALA B 1 75 ? 18.552 17.065 14.060 1.00 22.02 137 ALA B N 1
ATOM 1996 C CA . ALA B 1 75 ? 17.964 18.314 13.568 1.00 22.81 137 ALA B CA 1
ATOM 1997 C C . ALA B 1 75 ? 17.389 19.062 14.773 1.00 22.32 137 ALA B C 1
ATOM 1998 O O . ALA B 1 75 ? 16.999 20.229 14.675 1.00 22.68 137 ALA B O 1
ATOM 2000 N N . LEU B 1 76 ? 17.327 18.378 15.904 1.00 25.55 138 LEU B N 1
ATOM 2001 C CA . LEU B 1 76 ? 16.744 18.953 17.113 1.00 29.20 138 LEU B CA 1
ATOM 2002 C C . LEU B 1 76 ? 17.774 19.344 18.155 1.00 31.82 138 LEU B C 1
ATOM 2003 O O . LEU B 1 76 ? 17.437 19.956 19.161 1.00 33.19 138 LEU B O 1
ATOM 2008 N N . ASP B 1 77 ? 19.030 18.984 17.932 1.00 33.63 139 ASP B N 1
ATOM 2009 C CA . ASP B 1 77 ? 20.057 19.327 18.901 1.00 35.69 139 ASP B CA 1
ATOM 2010 C C . ASP B 1 77 ? 20.505 20.783 18.675 1.00 36.64 139 ASP B C 1
ATOM 2011 O O . ASP B 1 77 ? 19.841 21.554 17.986 1.00 38.61 139 ASP B O 1
ATOM 2016 N N . ASP B 1 78 ? 21.611 21.186 19.259 1.00 37.71 140 ASP B N 1
ATOM 2017 C CA . ASP B 1 78 ? 22.036 22.558 19.052 1.00 38.52 140 ASP B CA 1
ATOM 2018 C C . ASP B 1 78 ? 23.381 22.534 18.376 1.00 36.52 140 ASP B C 1
ATOM 2019 O O . ASP B 1 78 ? 24.227 23.374 18.637 1.00 36.79 140 ASP B O 1
ATOM 2024 N N . ASN B 1 79 ? 23.571 21.570 17.487 1.00 34.09 141 ASN B N 1
ATOM 2025 C CA . ASN B 1 79 ? 24.840 21.433 16.810 1.00 31.36 141 ASN B CA 1
ATOM 2026 C C . ASN B 1 79 ? 24.728 21.715 15.315 1.00 28.24 141 ASN B C 1
ATOM 2027 O O . ASN B 1 79 ? 23.888 21.130 14.621 1.00 26.91 141 ASN B O 1
ATOM 2032 N N . TYR B 1 80 ? 25.569 22.624 14.822 1.00 24.31 142 TYR B N 1
ATOM 2033 C CA . TYR B 1 80 ? 25.592 22.968 13.398 1.00 23.50 142 TYR B CA 1
ATOM 2034 C C . TYR B 1 80 ? 26.109 21.797 12.540 1.00 24.22 142 TYR B C 1
ATOM 2035 O O . TYR B 1 80 ? 25.668 21.594 11.406 1.00 22.20 142 TYR B O 1
ATOM 2044 N N . ASP B 1 81 ? 27.063 21.053 13.092 1.00 25.13 143 ASP B N 1
ATOM 2045 C CA . ASP B 1 81 ? 27.700 19.942 12.400 1.00 27.71 143 ASP B CA 1
ATOM 2046 C C . ASP B 1 81 ? 26.877 18.672 12.257 1.00 25.60 143 ASP B C 1
ATOM 2047 O O . ASP B 1 81 ? 27.262 17.792 11.514 1.00 25.16 143 ASP B O 1
ATOM 2052 N N . THR B 1 82 ? 25.773 18.557 12.977 1.00 25.18 144 THR B N 1
ATOM 2053 C CA . THR B 1 82 ? 24.947 17.362 12.859 1.00 24.31 144 THR B CA 1
ATOM 2054 C C . THR B 1 82 ? 23.655 17.646 12.100 1.00 24.59 144 THR B C 1
ATOM 2055 O O . THR B 1 82 ? 23.153 18.776 12.104 1.00 21.89 144 THR B O 1
ATOM 2059 N N . PHE B 1 8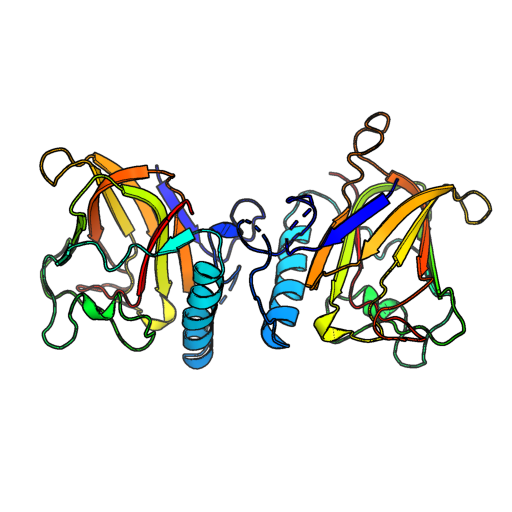3 ? 23.136 16.608 11.443 1.00 23.21 145 PHE B N 1
ATOM 2060 C CA . PHE B 1 83 ? 21.904 16.710 10.693 1.00 21.80 145 PHE B CA 1
ATOM 2061 C C . PHE B 1 83 ? 21.183 15.404 10.462 1.00 21.85 145 PHE B C 1
ATOM 2062 O O . PHE B 1 83 ? 21.779 14.311 10.369 1.00 19.65 145 PHE B O 1
ATOM 2070 N N . TRP B 1 84 ? 19.872 15.538 10.385 1.00 21.24 146 TRP B N 1
ATOM 2071 C CA . TRP B 1 84 ? 19.039 14.413 10.050 1.00 21.73 146 TRP B CA 1
ATOM 2072 C C . TRP B 1 84 ? 19.279 14.324 8.542 1.00 21.11 146 TRP B C 1
ATOM 2073 O O . TRP B 1 84 ? 19.430 15.361 7.872 1.00 20.15 146 TRP B O 1
ATOM 2084 N N . GLN B 1 85 ? 19.360 13.101 8.023 1.00 19.43 147 GLN B N 1
ATOM 2085 C CA . GLN B 1 85 ? 19.518 12.867 6.603 1.00 18.68 147 GLN B CA 1
ATOM 2086 C C . GLN B 1 85 ? 18.529 11.769 6.217 1.00 20.71 147 GLN B C 1
ATOM 2087 O O . GLN B 1 85 ? 18.591 10.651 6.752 1.00 21.02 147 GLN B O 1
ATOM 2093 N N . SER B 1 86 ? 17.604 12.102 5.315 1.00 18.32 148 SER B N 1
ATOM 2094 C CA . SER B 1 86 ? 16.615 11.144 4.844 1.00 19.93 148 SER B CA 1
ATOM 2095 C C . SER B 1 86 ? 17.324 10.024 4.076 1.00 19.93 148 SER B C 1
ATOM 2096 O O . SER B 1 86 ? 18.509 10.134 3.765 1.00 21.74 148 SER B O 1
ATOM 2099 N N . ASP B 1 87 ? 16.593 8.958 3.767 1.00 20.38 149 ASP B N 1
ATOM 2100 C CA . ASP B 1 87 ? 17.155 7.835 3.013 1.00 23.00 149 ASP B CA 1
ATOM 2101 C C . ASP B 1 87 ? 16.004 7.112 2.316 1.00 24.41 149 ASP B C 1
ATOM 2102 O O . ASP B 1 87 ? 15.577 6.050 2.747 1.00 26.09 149 ASP B O 1
ATOM 2107 N N . GLY B 1 88 ? 15.477 7.714 1.258 1.00 24.46 150 GLY B N 1
ATOM 2108 C CA . GLY B 1 88 ? 14.378 7.097 0.537 1.00 25.04 150 GLY B CA 1
ATOM 2109 C C . GLY B 1 88 ? 13.978 7.935 -0.663 1.00 24.57 150 GLY B C 1
ATOM 2110 O O . GLY B 1 88 ? 14.633 8.923 -0.975 1.00 22.17 150 GLY B O 1
ATOM 2111 N N . GLY B 1 89 ? 12.910 7.545 -1.346 1.00 25.71 151 GLY B N 1
ATOM 2112 C CA . GLY B 1 89 ? 12.476 8.320 -2.498 1.00 26.93 151 GLY B CA 1
ATOM 2113 C C . GLY B 1 89 ? 11.808 9.598 -2.029 1.00 27.86 151 GLY B C 1
ATOM 2114 O O . GLY B 1 89 ? 11.493 9.748 -0.846 1.00 28.45 151 GLY B O 1
ATOM 2115 N N . GLN B 1 90 ? 11.608 10.535 -2.945 1.00 27.15 152 GLN B N 1
ATOM 2116 C CA . GLN B 1 90 ? 10.944 11.773 -2.601 1.00 27.15 152 GLN B CA 1
ATOM 2117 C C . GLN B 1 90 ? 9.449 11.546 -2.790 1.00 27.23 152 GLN B C 1
ATOM 2118 O O . GLN B 1 90 ? 9.036 10.680 -3.567 1.00 27.65 152 GLN B O 1
ATOM 2124 N N . PRO B 1 91 ? 8.617 12.324 -2.084 1.00 25.06 153 PRO B N 1
ATOM 2125 C CA . PRO B 1 91 ? 9.014 13.393 -1.170 1.00 23.15 153 PRO B CA 1
ATOM 2126 C C . PRO B 1 91 ? 9.417 12.837 0.195 1.00 23.59 153 PRO B C 1
ATOM 2127 O O . PRO B 1 91 ? 8.990 11.746 0.567 1.00 22.58 153 PRO B O 1
ATOM 2131 N N . HIS B 1 92 ? 10.277 13.557 0.917 1.00 21.99 154 HIS B N 1
ATOM 2132 C CA . HIS B 1 92 ? 10.651 13.124 2.259 1.00 20.49 154 HIS B CA 1
ATOM 2133 C C . HIS B 1 92 ? 9.621 13.793 3.161 1.00 21.39 154 HIS B C 1
ATOM 2134 O O . HIS B 1 92 ? 9.010 14.809 2.792 1.00 21.60 154 HIS B O 1
ATOM 2141 N N . GLN B 1 93 ? 9.412 13.223 4.334 1.00 22.81 155 GLN B N 1
ATOM 2142 C CA . GLN B 1 93 ? 8.393 13.739 5.227 1.00 23.89 155 GLN B CA 1
ATOM 2143 C C . GLN B 1 93 ? 8.854 13.806 6.669 1.00 23.92 155 GLN B C 1
ATOM 2144 O O . GLN B 1 93 ? 9.672 13.009 7.109 1.00 23.74 155 GLN B O 1
ATOM 2150 N N . LEU B 1 94 ? 8.323 14.777 7.394 1.00 24.73 156 LEU B N 1
ATOM 2151 C CA . LEU B 1 94 ? 8.651 14.931 8.801 1.00 26.70 156 LEU B CA 1
ATOM 2152 C C . LEU B 1 94 ? 7.344 15.195 9.567 1.00 24.31 156 LEU B C 1
ATOM 2153 O O . LEU B 1 94 ? 6.663 16.181 9.313 1.00 22.54 156 LEU B O 1
ATOM 2158 N N . ASP B 1 95 ? 6.976 14.285 10.465 1.00 24.73 157 ASP B N 1
ATOM 2159 C CA . ASP B 1 95 ? 5.746 14.435 11.253 1.00 26.18 157 ASP B CA 1
ATOM 2160 C C . ASP B 1 95 ? 6.077 14.876 12.691 1.00 26.30 157 ASP B C 1
ATOM 2161 O O . ASP B 1 95 ? 6.988 14.347 13.323 1.00 24.77 157 ASP B O 1
ATOM 2166 N N . ILE B 1 96 ? 5.321 15.842 13.197 1.00 28.09 158 ILE B N 1
ATOM 2167 C CA . ILE B 1 96 ? 5.547 16.402 14.533 1.00 28.47 158 ILE B CA 1
ATOM 2168 C C . ILE B 1 96 ? 4.229 16.301 15.268 1.00 29.27 158 ILE B C 1
ATOM 2169 O O . ILE B 1 96 ? 3.235 16.903 14.859 1.00 29.44 158 ILE B O 1
ATOM 2174 N N . MET B 1 97 ? 4.221 15.558 16.365 1.00 31.86 159 MET B N 1
ATOM 2175 C CA . MET B 1 97 ? 2.981 15.358 17.105 1.00 35.25 159 MET B CA 1
ATOM 2176 C C . MET B 1 97 ? 3.123 15.718 18.575 1.00 34.73 159 MET B C 1
ATOM 2177 O O . MET B 1 97 ? 3.974 15.174 19.264 1.00 31.70 159 MET B O 1
ATOM 2182 N N . PHE B 1 98 ? 2.295 16.653 19.037 1.00 36.24 160 PHE B N 1
ATOM 2183 C CA . PHE B 1 98 ? 2.318 17.064 20.436 1.00 39.31 160 PHE B CA 1
ATOM 2184 C C . PHE B 1 98 ? 1.219 16.292 21.169 1.00 42.82 160 PHE B C 1
ATOM 2185 O O . PHE B 1 98 ? 0.187 15.931 20.569 1.00 42.06 160 PHE B O 1
ATOM 2193 N N . SER B 1 99 ? 1.434 16.047 22.461 1.00 45.39 161 SER B N 1
ATOM 2194 C CA . SER B 1 99 ? 0.467 15.317 23.283 1.00 47.05 161 SER B CA 1
ATOM 2195 C C . SER B 1 99 ? -0.833 16.090 23.435 1.00 47.24 161 SER B C 1
ATOM 2196 O O . SER B 1 99 ? -1.846 15.520 23.831 1.00 49.17 161 SER B O 1
ATOM 2199 N N . LYS B 1 100 ? -0.807 17.382 23.117 1.00 47.78 162 LYS B N 1
ATOM 2200 C CA . LYS B 1 100 ? -2.004 18.229 23.215 1.00 47.49 162 LYS B CA 1
ATOM 2201 C C . LYS B 1 100 ? -1.911 19.393 22.233 1.00 47.20 162 LYS B C 1
ATOM 2202 O O . LYS B 1 100 ? -0.881 19.610 21.598 1.00 46.15 162 LYS B O 1
ATOM 2208 N N . ARG B 1 101 ? -2.989 20.149 22.118 1.00 47.14 163 ARG B N 1
ATOM 2209 C CA . ARG B 1 101 ? -2.987 21.275 21.214 1.00 48.97 163 ARG B CA 1
ATOM 2210 C C . ARG B 1 101 ? -1.938 22.282 21.691 1.00 50.06 163 ARG B C 1
ATOM 2211 O O . ARG B 1 101 ? -1.679 22.395 22.894 1.00 49.42 163 ARG B O 1
ATOM 2219 N N . MET B 1 102 ? -1.333 23.005 20.748 1.00 49.88 164 MET B N 1
ATOM 2220 C CA . MET B 1 102 ? -0.291 23.980 21.070 1.00 48.56 164 MET B CA 1
ATOM 2221 C C . MET B 1 102 ? -0.518 25.302 20.373 1.00 47.64 164 MET B C 1
ATOM 2222 O O . MET B 1 102 ? -1.138 25.356 19.315 1.00 47.76 164 MET B O 1
ATOM 2227 N N . ASP B 1 103 ? -0.005 26.370 20.971 1.00 46.91 165 ASP B N 1
ATOM 2228 C CA . ASP B 1 103 ? -0.132 27.698 20.384 1.00 45.53 165 ASP B CA 1
ATOM 2229 C C . ASP B 1 103 ? 1.237 28.110 19.835 1.00 44.92 165 ASP B C 1
ATOM 2230 O O . ASP B 1 103 ? 1.902 28.981 20.405 1.00 44.44 165 ASP B O 1
ATOM 2232 N N . ILE B 1 104 ? 1.652 27.484 18.730 1.00 41.13 166 ILE B N 1
ATOM 2233 C CA . ILE B 1 104 ? 2.947 27.782 18.127 1.00 37.19 166 ILE B CA 1
ATOM 2234 C C . ILE B 1 104 ? 3.040 29.211 17.637 1.00 35.49 166 ILE B C 1
ATOM 2235 O O . ILE B 1 104 ? 2.276 29.632 16.764 1.00 34.72 166 ILE B O 1
ATOM 2240 N N . CYS B 1 105 ? 3.968 29.974 18.204 1.00 32.77 167 CYS B N 1
ATOM 2241 C CA . CYS B 1 105 ? 4.127 31.355 17.761 1.00 32.26 167 CYS B CA 1
ATOM 2242 C C . CYS B 1 105 ? 5.300 31.448 16.788 1.00 31.02 167 CYS B C 1
ATOM 2243 O O . CYS B 1 105 ? 5.366 32.355 15.965 1.00 30.47 167 CYS B O 1
ATOM 2246 N N . VAL B 1 106 ? 6.220 30.495 16.873 1.00 30.63 168 VAL B N 1
ATOM 2247 C CA . VAL B 1 106 ? 7.363 30.513 15.978 1.00 28.38 168 VAL B CA 1
ATOM 2248 C C . VAL B 1 106 ? 7.911 29.140 15.623 1.00 25.61 168 VAL B C 1
ATOM 2249 O O . VAL B 1 106 ? 8.087 28.266 16.478 1.00 22.32 168 VAL B O 1
ATOM 2253 N N . MET B 1 107 ? 8.162 28.957 14.336 1.00 24.01 169 MET B N 1
ATOM 2254 C CA . MET B 1 107 ? 8.782 27.736 13.856 1.00 23.45 169 MET B CA 1
ATOM 2255 C C . MET B 1 107 ? 10.038 28.232 13.180 1.00 21.39 169 MET B C 1
ATOM 2256 O O . MET B 1 107 ? 9.974 28.960 12.178 1.00 19.71 169 MET B O 1
ATOM 2261 N N . ALA B 1 108 ? 11.179 27.838 13.719 1.00 19.37 170 ALA B N 1
ATOM 2262 C CA . ALA B 1 108 ? 12.441 28.276 13.152 1.00 19.42 170 ALA B CA 1
ATOM 2263 C C . ALA B 1 108 ? 13.143 27.112 12.472 1.00 19.55 170 ALA B C 1
ATOM 2264 O O . ALA B 1 108 ? 13.193 25.986 12.994 1.00 20.29 170 ALA B O 1
ATOM 2266 N N . ILE B 1 109 ? 13.687 27.394 11.296 1.00 19.61 171 ILE B N 1
ATOM 2267 C CA . ILE B 1 109 ? 14.363 26.376 10.534 1.00 19.70 171 ILE B CA 1
ATOM 2268 C C . ILE B 1 109 ? 15.677 26.873 9.982 1.00 21.14 171 ILE B C 1
ATOM 2269 O O . ILE B 1 109 ? 15.752 27.966 9.394 1.00 21.58 171 ILE B O 1
ATOM 2274 N N . PHE B 1 110 ? 16.719 26.070 10.175 1.00 21.00 172 PHE B N 1
ATOM 2275 C CA . PHE B 1 110 ? 18.030 26.427 9.656 1.00 20.35 172 PHE B CA 1
ATOM 2276 C C . PHE B 1 110 ? 18.239 25.886 8.239 1.00 20.09 172 PHE B C 1
ATOM 2277 O O . PHE B 1 110 ? 18.265 24.677 8.018 1.00 20.16 172 PHE B O 1
ATOM 2285 N N . PHE B 1 111 ? 18.420 26.792 7.292 1.00 19.19 173 PHE B N 1
ATOM 2286 C CA . PHE B 1 111 ? 18.631 26.409 5.913 1.00 22.31 173 PHE B CA 1
ATOM 2287 C C . PHE B 1 111 ? 20.000 26.884 5.460 1.00 23.71 173 PHE B C 1
ATOM 2288 O O . PHE B 1 111 ? 20.386 28.018 5.764 1.00 25.46 173 PHE B O 1
ATOM 2296 N N . SER B 1 112 ? 20.740 26.035 4.747 1.00 24.18 174 SER B N 1
ATOM 2297 C CA . SER B 1 112 ? 22.026 26.460 4.196 1.00 25.32 174 SER B CA 1
ATOM 2298 C C . SER B 1 112 ? 22.377 25.771 2.902 1.00 24.83 174 SER B C 1
ATOM 2299 O O . SER B 1 112 ? 22.912 24.665 2.873 1.00 24.62 174 SER B O 1
ATOM 2302 N N . MET B 1 113 ? 22.075 26.450 1.818 1.00 25.21 175 MET B N 1
ATOM 2303 C CA . MET B 1 113 ? 22.377 25.906 0.537 1.00 26.34 175 MET B CA 1
ATOM 2304 C C . MET B 1 113 ? 23.871 25.756 0.309 1.00 25.72 175 MET B C 1
ATOM 2305 O O . MET B 1 113 ? 24.293 24.933 -0.496 1.00 25.50 175 MET B O 1
ATOM 2310 N N . ILE B 1 114 ? 24.678 26.531 1.026 1.00 24.39 176 ILE B N 1
ATOM 2311 C CA . ILE B 1 114 ? 26.140 26.430 0.871 1.00 24.51 176 ILE B CA 1
ATOM 2312 C C . ILE B 1 114 ? 26.634 25.171 1.594 1.00 23.17 176 ILE B C 1
ATOM 2313 O O . ILE B 1 114 ? 27.377 24.360 1.037 1.00 24.62 176 ILE B O 1
ATOM 2318 N N . ALA B 1 115 ? 26.222 25.019 2.846 1.00 21.32 177 ALA B N 1
ATOM 2319 C CA . ALA B 1 115 ? 26.633 23.875 3.633 1.00 22.62 177 ALA B CA 1
ATOM 2320 C C . ALA B 1 115 ? 25.986 22.562 3.203 1.00 22.91 177 ALA B C 1
ATOM 2321 O O . ALA B 1 115 ? 26.626 21.518 3.242 1.00 23.80 177 ALA B O 1
ATOM 2323 N N . ASP B 1 116 ? 24.724 22.599 2.796 1.00 22.58 178 ASP B N 1
ATOM 2324 C CA . ASP B 1 116 ? 24.063 21.352 2.451 1.00 23.68 178 ASP B CA 1
ATOM 2325 C C . ASP B 1 116 ? 24.091 20.998 0.957 1.00 22.55 178 ASP B C 1
ATOM 2326 O O . ASP B 1 116 ? 23.929 19.837 0.597 1.00 21.56 178 ASP B O 1
ATOM 2331 N N . GLU B 1 117 ? 24.315 21.985 0.093 1.00 22.10 179 GLU B N 1
ATOM 2332 C CA . GLU B 1 117 ? 24.419 21.726 -1.346 1.00 21.89 179 GLU B CA 1
ATOM 2333 C C . GLU B 1 117 ? 23.261 20.908 -1.913 1.00 20.56 179 GLU B C 1
ATOM 2334 O O . GLU B 1 117 ? 22.153 21.403 -1.920 1.00 20.10 179 GLU B O 1
ATOM 2340 N N . SER B 1 118 ? 23.492 19.672 -2.377 1.00 18.36 180 SER B N 1
ATOM 2341 C CA . SER B 1 118 ? 22.389 18.906 -2.934 1.00 16.10 180 SER B CA 1
ATOM 2342 C C . SER B 1 118 ? 21.379 18.429 -1.892 1.00 15.53 180 SER B C 1
ATOM 2343 O O . SER B 1 118 ? 20.280 18.022 -2.247 1.00 18.84 180 SER B O 1
ATOM 2346 N N . TYR B 1 119 ? 21.753 18.433 -0.620 1.00 15.17 181 TYR B N 1
ATOM 2347 C CA . TYR B 1 119 ? 20.820 18.031 0.421 1.00 14.48 181 TYR B CA 1
ATOM 2348 C C . TYR B 1 119 ? 19.931 19.209 0.898 1.00 16.48 181 TYR B C 1
ATOM 2349 O O . TYR B 1 119 ? 19.065 19.037 1.755 1.00 15.49 181 TYR B O 1
ATOM 2358 N N . ALA B 1 120 ? 20.147 20.399 0.349 1.00 19.12 182 ALA B N 1
ATOM 2359 C CA . ALA B 1 120 ? 19.345 21.579 0.731 1.00 19.03 182 ALA B CA 1
ATOM 2360 C C . ALA B 1 120 ? 18.012 21.526 0.002 1.00 19.29 182 ALA B C 1
ATOM 2361 O O . ALA B 1 120 ? 17.951 21.445 -1.231 1.00 20.00 182 ALA B O 1
ATOM 2363 N N . PRO B 1 121 ? 16.916 21.569 0.757 1.00 17.33 183 PRO B N 1
ATOM 2364 C CA . PRO B 1 121 ? 15.619 21.514 0.078 1.00 18.20 183 PRO B CA 1
ATOM 2365 C C . PRO B 1 121 ? 15.351 22.814 -0.664 1.00 18.29 183 PRO B C 1
ATOM 2366 O O . PRO B 1 121 ? 15.849 23.866 -0.259 1.00 18.51 183 PRO B O 1
ATOM 2370 N N . SER B 1 122 ? 14.607 22.747 -1.762 1.00 15.06 184 SER B N 1
ATOM 2371 C CA . SER B 1 122 ? 14.301 23.956 -2.505 1.00 17.63 184 SER B CA 1
ATOM 2372 C C . SER B 1 122 ? 12.803 24.295 -2.364 1.00 18.70 184 SER B C 1
ATOM 2373 O O . SER B 1 122 ? 12.398 25.411 -2.629 1.00 21.09 184 SER B O 1
ATOM 2376 N N . LEU B 1 123 ? 11.995 23.326 -1.948 1.00 20.01 185 LEU B N 1
ATOM 2377 C CA . LEU B 1 123 ? 10.583 23.562 -1.652 1.00 21.15 185 LEU B CA 1
ATOM 2378 C C . LEU B 1 123 ? 10.281 22.799 -0.364 1.00 21.00 185 LEU B C 1
ATOM 2379 O O . LEU B 1 123 ? 10.779 21.685 -0.165 1.00 20.80 185 LEU B O 1
ATOM 2384 N N . VAL B 1 124 ? 9.492 23.410 0.512 1.00 21.17 186 VAL B N 1
ATOM 2385 C CA . VAL B 1 124 ? 9.065 22.782 1.764 1.00 19.96 186 VAL B CA 1
ATOM 2386 C C . VAL B 1 124 ? 7.579 23.110 1.892 1.00 21.47 186 VAL B C 1
ATOM 2387 O O . VAL B 1 124 ? 7.168 24.257 1.694 1.00 21.86 186 VAL B O 1
ATOM 2391 N N . LYS B 1 125 ? 6.777 22.102 2.213 1.00 22.70 187 LYS B N 1
ATOM 2392 C CA . LYS B 1 125 ? 5.352 22.293 2.374 1.00 23.41 187 LYS B CA 1
ATOM 2393 C C . LYS B 1 125 ? 4.997 22.023 3.824 1.00 22.98 187 LYS B C 1
ATOM 2394 O O . LYS B 1 125 ? 5.333 20.974 4.392 1.00 23.33 187 LYS B O 1
ATOM 2400 N N . VAL B 1 126 ? 4.329 22.988 4.435 1.00 23.03 188 VAL B N 1
ATOM 2401 C CA . VAL B 1 126 ? 3.978 22.855 5.841 1.00 22.74 188 VAL B CA 1
ATOM 2402 C C . VAL B 1 126 ? 2.488 22.579 6.041 1.00 23.51 188 VAL B C 1
ATOM 2403 O O . VAL B 1 126 ? 1.646 23.270 5.476 1.00 22.99 188 VAL B O 1
ATOM 2407 N N . TYR B 1 127 ? 2.181 21.577 6.856 1.00 25.32 189 TYR B N 1
ATOM 2408 C CA . TYR B 1 127 ? 0.804 21.203 7.161 1.00 28.68 189 TYR B CA 1
ATOM 2409 C C . TYR B 1 127 ? 0.646 21.104 8.659 1.00 30.48 189 TYR B C 1
ATOM 2410 O O . TYR B 1 127 ? 1.534 20.577 9.339 1.00 31.37 189 TYR B O 1
ATOM 2419 N N . ALA B 1 128 ? -0.489 21.585 9.174 1.00 31.54 190 ALA B N 1
ATOM 2420 C CA . ALA B 1 128 ? -0.775 21.497 10.611 1.00 31.84 190 ALA B CA 1
ATOM 2421 C C . ALA B 1 128 ? -2.268 21.224 10.889 1.00 33.37 190 ALA B C 1
ATOM 2422 O O . ALA B 1 128 ? -3.147 21.590 10.105 1.00 30.39 190 ALA B O 1
ATOM 2424 N N . GLY B 1 129 ? -2.524 20.572 12.016 1.00 33.79 191 GLY B N 1
ATOM 2425 C CA . GLY B 1 129 ? -3.879 20.257 12.416 1.00 38.64 191 GLY B CA 1
ATOM 2426 C C . GLY B 1 129 ? -3.878 19.419 13.676 1.00 39.61 191 GLY B C 1
ATOM 2427 O O . GLY B 1 129 ? -2.928 19.470 14.469 1.00 39.65 191 GLY B O 1
ATOM 2428 N N . HIS B 1 130 ? -4.934 18.629 13.851 1.00 42.29 192 HIS B N 1
ATOM 2429 C CA . HIS B 1 130 ? -5.057 17.770 15.020 1.00 44.35 192 HIS B CA 1
ATOM 2430 C C . HIS B 1 130 ? -4.308 16.451 14.841 1.00 44.29 192 HIS B C 1
ATOM 2431 O O . HIS B 1 130 ? -3.702 15.925 15.780 1.00 42.95 192 HIS B O 1
ATOM 2438 N N . SER B 1 131 ? -4.340 15.920 13.625 1.00 44.62 193 SER B N 1
ATOM 2439 C CA . SER B 1 131 ? -3.673 14.656 13.346 1.00 44.99 193 SER B CA 1
ATOM 2440 C C . SER B 1 131 ? -3.343 14.577 11.873 1.00 44.53 193 SER B C 1
ATOM 2441 O O . SER B 1 131 ? -3.730 15.449 11.112 1.00 43.05 193 SER B O 1
ATOM 2444 N N . PRO B 1 132 ? -2.633 13.514 11.456 1.00 46.12 194 PRO B N 1
ATOM 2445 C CA . PRO B 1 132 ? -2.249 13.304 10.056 1.00 47.79 194 PRO B CA 1
ATOM 2446 C C . PRO B 1 132 ? -3.468 13.287 9.138 1.00 49.65 194 PRO B C 1
ATOM 2447 O O . PRO B 1 132 ? -3.476 13.911 8.075 1.00 49.74 194 PRO B O 1
ATOM 2451 N N . SER B 1 133 ? -4.504 12.572 9.563 1.00 50.91 195 SER B N 1
ATOM 2452 C CA . SER B 1 133 ? -5.730 12.449 8.774 1.00 52.16 195 SER B CA 1
ATOM 2453 C C . SER B 1 133 ? -6.572 13.700 8.876 1.00 53.28 195 SER B C 1
ATOM 2454 O O . SER B 1 133 ? -7.716 13.731 8.426 1.00 54.03 195 SER B O 1
ATOM 2457 N N . ASP B 1 134 ? -5.998 14.738 9.465 1.00 54.45 196 ASP B N 1
ATOM 2458 C CA . ASP B 1 134 ? -6.717 15.978 9.650 1.00 55.00 196 ASP B CA 1
ATOM 2459 C C . ASP B 1 134 ? -5.900 17.208 9.261 1.00 54.97 196 ASP B C 1
ATOM 2460 O O . ASP B 1 134 ? -6.448 18.283 9.027 1.00 55.38 196 ASP B O 1
ATOM 2465 N N . ALA B 1 135 ? -4.586 17.055 9.198 1.00 53.58 197 ALA B N 1
ATOM 2466 C CA . ALA B 1 135 ? -3.714 18.169 8.847 1.00 51.97 197 ALA B CA 1
ATOM 2467 C C . ALA B 1 135 ? -4.168 18.911 7.589 1.00 51.12 197 ALA B C 1
ATOM 2468 O O . ALA B 1 135 ? -4.667 18.311 6.638 1.00 52.90 197 ALA B O 1
ATOM 2470 N N . ARG B 1 136 ? -4.002 20.226 7.595 1.00 48.24 198 ARG B N 1
ATOM 2471 C CA . ARG B 1 136 ? -4.368 21.040 6.454 1.00 44.74 198 ARG B CA 1
ATOM 2472 C C . ARG B 1 136 ? -3.137 21.818 5.971 1.00 41.84 198 ARG B C 1
ATOM 2473 O O . ARG B 1 136 ? -2.269 22.179 6.766 1.00 39.55 198 ARG B O 1
ATOM 2481 N N . PHE B 1 137 ? -3.059 22.057 4.668 1.00 38.12 199 PHE B N 1
ATOM 2482 C CA . PHE B 1 137 ? -1.940 22.783 4.094 1.00 36.71 199 PHE B CA 1
ATOM 2483 C C . PHE B 1 137 ? -1.876 24.192 4.665 1.00 37.57 199 PHE B C 1
ATOM 2484 O O . PHE B 1 137 ? -2.886 24.915 4.698 1.00 37.33 199 PHE B O 1
ATOM 2492 N N . TYR B 1 138 ? -0.693 24.596 5.106 1.00 35.83 200 TYR B N 1
ATOM 2493 C CA . TYR B 1 138 ? -0.534 25.934 5.659 1.00 35.03 200 TYR B CA 1
ATOM 2494 C C . TYR B 1 138 ? 0.319 26.839 4.776 1.00 34.42 200 TYR B C 1
ATOM 2495 O O . TYR B 1 138 ? -0.060 27.977 4.480 1.00 33.30 200 TYR B O 1
ATOM 2504 N N . LYS B 1 139 ? 1.482 26.363 4.346 1.00 33.57 201 LYS B N 1
ATOM 2505 C CA . LYS B 1 139 ? 2.286 27.229 3.509 1.00 31.37 201 LYS B CA 1
ATOM 2506 C C . LYS B 1 139 ? 3.371 26.529 2.716 1.00 29.63 201 LYS B C 1
ATOM 2507 O O . LYS B 1 139 ? 3.810 25.446 3.058 1.00 25.64 201 LYS B O 1
ATOM 2513 N N . MET B 1 140 ? 3.785 27.160 1.628 1.00 30.86 202 MET B N 1
ATOM 2514 C CA . MET B 1 140 ? 4.841 26.599 0.821 1.00 30.77 202 MET B CA 1
ATOM 2515 C C . MET B 1 140 ? 6.041 27.500 0.947 1.00 29.87 202 MET B C 1
ATOM 2516 O O . MET B 1 140 ? 5.944 28.710 0.719 1.00 30.04 202 MET B O 1
ATOM 2521 N N . LEU B 1 141 ? 7.169 26.917 1.333 1.00 27.94 203 LEU B N 1
ATOM 2522 C CA . LEU B 1 141 ? 8.404 27.673 1.459 1.00 26.50 203 LEU B CA 1
ATOM 2523 C C . LEU B 1 141 ? 9.226 27.412 0.204 1.00 26.91 203 LEU B C 1
ATOM 2524 O O . LEU B 1 141 ? 9.524 26.262 -0.134 1.00 27.36 203 LEU B O 1
ATOM 2529 N N . GLU B 1 142 ? 9.569 28.472 -0.508 1.00 27.44 204 GLU B N 1
ATOM 2530 C CA . GLU B 1 142 ? 10.392 28.317 -1.688 1.00 28.56 204 GLU B CA 1
ATOM 2531 C C . GLU B 1 142 ? 11.772 28.740 -1.224 1.00 27.86 204 GLU B C 1
ATOM 2532 O O . GLU B 1 142 ? 12.039 29.930 -1.076 1.00 27.35 204 GLU B O 1
ATOM 2538 N N . VAL B 1 143 ? 12.645 27.766 -0.980 1.00 27.13 205 VAL B N 1
ATOM 2539 C CA . VAL B 1 143 ? 13.981 28.077 -0.491 1.00 27.13 205 VAL B CA 1
ATOM 2540 C C . VAL B 1 143 ? 14.877 28.369 -1.682 1.00 27.56 205 VAL B C 1
ATOM 2541 O O . VAL B 1 143 ? 15.566 27.488 -2.172 1.00 28.97 205 VAL B O 1
ATOM 2545 N N . ARG B 1 144 ? 14.862 29.607 -2.150 1.00 27.82 206 ARG B N 1
ATOM 2546 C CA . ARG B 1 144 ? 15.653 29.964 -3.322 1.00 30.82 206 ARG B CA 1
ATOM 2547 C C . ARG B 1 144 ? 17.099 30.241 -2.999 1.00 30.57 206 ARG B C 1
ATOM 2548 O O . ARG B 1 144 ? 17.987 29.751 -3.680 1.00 30.56 206 ARG B O 1
ATOM 2556 N N . ASN B 1 145 ? 17.342 31.040 -1.974 1.00 30.20 207 ASN B N 1
ATOM 2557 C CA . ASN B 1 145 ? 18.706 31.317 -1.577 1.00 31.61 207 ASN B CA 1
ATOM 2558 C C . ASN B 1 145 ? 18.663 31.698 -0.119 1.00 31.61 207 ASN B C 1
ATOM 2559 O O . ASN B 1 145 ? 18.176 32.778 0.240 1.00 31.00 207 ASN B O 1
ATOM 2564 N N . VAL B 1 146 ? 19.171 30.809 0.722 1.00 28.77 208 VAL B N 1
ATOM 2565 C CA . VAL B 1 146 ? 19.151 31.041 2.152 1.00 26.88 208 VAL B CA 1
ATOM 2566 C C . VAL B 1 146 ? 20.324 30.364 2.830 1.00 25.11 208 VAL B C 1
ATOM 2567 O O . VAL B 1 146 ? 20.685 29.242 2.483 1.00 23.42 208 VAL B O 1
ATOM 2571 N N . ASN B 1 147 ? 20.918 31.058 3.792 1.00 23.91 209 ASN B N 1
ATOM 2572 C CA . ASN B 1 147 ? 22.016 30.508 4.584 1.00 23.73 209 ASN B CA 1
ATOM 2573 C C . ASN B 1 147 ? 21.843 31.132 5.968 1.00 24.09 209 ASN B C 1
ATOM 2574 O O . ASN B 1 147 ? 22.279 32.248 6.198 1.00 24.94 209 ASN B O 1
ATOM 2579 N N . GLY B 1 148 ? 21.176 30.404 6.863 1.00 22.14 210 GLY B N 1
ATOM 2580 C CA . GLY B 1 148 ? 20.928 30.878 8.205 1.00 21.45 210 GLY B CA 1
ATOM 2581 C C . GLY B 1 148 ? 19.568 30.438 8.759 1.00 22.99 210 GLY B C 1
ATOM 2582 O O . GLY B 1 148 ? 18.855 29.631 8.146 1.00 20.86 210 GLY B O 1
ATOM 2583 N N . TRP B 1 149 ? 19.218 30.953 9.935 1.00 21.36 211 TRP B N 1
ATOM 2584 C CA . TRP B 1 149 ? 17.938 30.646 10.562 1.00 23.60 211 TRP B CA 1
ATOM 2585 C C . TRP B 1 149 ? 16.782 31.496 10.034 1.00 26.27 211 TRP B C 1
ATOM 2586 O O . TRP B 1 149 ? 16.920 32.715 9.868 1.00 26.49 211 TRP B O 1
ATOM 2597 N N . VAL B 1 150 ? 15.651 30.849 9.756 1.00 26.71 212 VAL B N 1
ATOM 2598 C CA . VAL B 1 150 ? 14.454 31.565 9.341 1.00 27.31 212 VAL B CA 1
ATOM 2599 C C . VAL B 1 150 ? 13.384 31.296 10.395 1.00 26.86 212 VAL B C 1
ATOM 2600 O O . VAL B 1 150 ? 13.180 30.149 10.833 1.00 26.71 212 VAL B O 1
ATOM 2604 N N . ALA B 1 151 ? 12.725 32.364 10.824 1.00 26.22 213 ALA B N 1
ATOM 2605 C CA . ALA B 1 151 ? 11.670 32.270 11.823 1.00 28.74 213 ALA B CA 1
ATOM 2606 C C . ALA B 1 151 ? 10.292 32.523 11.189 1.00 30.84 213 ALA B C 1
ATOM 2607 O O . ALA B 1 151 ? 10.043 33.590 10.625 1.00 30.76 213 ALA B O 1
ATOM 2609 N N . LEU B 1 152 ? 9.421 31.527 11.262 1.00 30.66 214 LEU B N 1
ATOM 2610 C CA . LEU B 1 152 ? 8.071 31.645 10.725 1.00 34.70 214 LEU B CA 1
ATOM 2611 C C . LEU B 1 152 ? 7.221 32.129 11.897 1.00 35.42 214 LEU B C 1
ATOM 2612 O O . LEU B 1 152 ? 7.152 31.470 12.935 1.00 31.07 214 LEU B O 1
ATOM 2617 N N . ARG B 1 153 ? 6.604 33.298 11.737 1.00 39.91 215 ARG B N 1
ATOM 2618 C CA . ARG B 1 153 ? 5.806 33.903 12.806 1.00 44.09 215 ARG B CA 1
ATOM 2619 C C . ARG B 1 153 ? 4.300 33.708 12.659 1.00 45.44 215 ARG B C 1
ATOM 2620 O O . ARG B 1 153 ? 3.540 34.044 13.575 1.00 46.68 215 ARG B O 1
ATOM 2628 N N . PHE B 1 154 ? 3.866 33.184 11.515 1.00 45.44 216 PHE B N 1
ATOM 2629 C CA . PHE B 1 154 ? 2.440 32.975 11.262 1.00 46.62 216 PHE B CA 1
ATOM 2630 C C . PHE B 1 154 ? 1.636 34.271 11.434 1.00 48.87 216 PHE B C 1
ATOM 2631 O O . PHE B 1 154 ? 0.517 34.262 11.950 1.00 49.01 216 PHE B O 1
ATOM 2639 N N . LEU B 1 155 ? 2.213 35.391 11.010 1.00 51.26 217 LEU B N 1
ATOM 2640 C CA . LEU B 1 155 ? 1.529 36.682 11.119 1.00 52.29 217 LEU B CA 1
ATOM 2641 C C . LEU B 1 155 ? 0.217 36.607 10.336 1.00 53.27 217 LEU B C 1
ATOM 2642 O O . LEU B 1 155 ? -0.670 37.457 10.480 1.00 52.62 217 LEU B O 1
ATOM 2647 N N . ASP B 1 156 ? 0.113 35.576 9.501 1.00 53.95 218 ASP B N 1
ATOM 2648 C CA . ASP B 1 156 ? -1.073 35.337 8.687 1.00 54.65 218 ASP B CA 1
ATOM 2649 C C . ASP B 1 156 ? -2.223 34.930 9.609 1.00 54.48 218 ASP B C 1
ATOM 2650 O O . ASP B 1 156 ? -1.994 34.506 10.748 1.00 55.05 218 ASP B O 1
ATOM 2652 N N . ASN B 1 157 ? -3.451 35.054 9.119 1.00 55.44 219 ASN B N 1
ATOM 2653 C CA . ASN B 1 157 ? -4.623 34.694 9.915 1.00 54.80 219 ASN B CA 1
ATOM 2654 C C . ASN B 1 157 ? -4.512 35.338 11.299 1.00 55.40 219 ASN B C 1
ATOM 2655 O O . ASN B 1 157 ? -4.163 34.684 12.301 1.00 54.06 219 ASN B O 1
ATOM 2660 N N . ARG B 1 158 ? -4.784 36.643 11.327 1.00 55.20 220 ARG B N 1
ATOM 2661 C CA . ARG B 1 158 ? -4.749 37.424 12.552 1.00 54.83 220 ARG B CA 1
ATOM 2662 C C . ARG B 1 158 ? -5.930 36.977 13.400 1.00 55.61 220 ARG B C 1
ATOM 2663 O O . ARG B 1 158 ? -6.082 37.402 14.555 1.00 56.50 220 ARG B O 1
ATOM 2665 N N . GLU B 1 159 ? -6.772 36.118 12.822 1.00 55.53 221 GLU B N 1
ATOM 2666 C CA . GLU B 1 159 ? -7.924 35.593 13.552 1.00 55.39 221 GLU B CA 1
ATOM 2667 C C . GLU B 1 159 ? -7.381 34.961 14.826 1.00 55.20 221 GLU B C 1
ATOM 2668 O O . GLU B 1 159 ? -7.741 35.371 15.931 1.00 55.80 221 GLU B O 1
ATOM 2670 N N . ASP B 1 160 ? -6.497 33.972 14.660 1.00 55.79 222 ASP B N 1
ATOM 2671 C CA . ASP B 1 160 ? -5.885 33.287 15.801 1.00 54.60 222 ASP B CA 1
ATOM 2672 C C . ASP B 1 160 ? -4.780 34.189 16.329 1.00 55.28 222 ASP B C 1
ATOM 2673 O O . ASP B 1 160 ? -4.003 33.815 17.211 1.00 54.29 222 ASP B O 1
ATOM 2678 N N . ASP B 1 161 ? -4.740 35.396 15.774 1.00 56.05 223 ASP B N 1
ATOM 2679 C CA . ASP B 1 161 ? -3.768 36.413 16.135 1.00 56.68 223 ASP B CA 1
ATOM 2680 C C . ASP B 1 161 ? -2.322 35.917 16.094 1.00 58.38 223 ASP B C 1
ATOM 2681 O O . ASP B 1 161 ? -1.739 35.580 17.131 1.00 57.10 223 ASP B O 1
ATOM 2686 N N . GLN B 1 162 ? -1.757 35.872 14.888 1.00 58.48 224 GLN B N 1
ATOM 2687 C CA . GLN B 1 162 ? -0.360 35.475 14.666 1.00 59.65 224 GLN B CA 1
ATOM 2688 C C . GLN B 1 162 ? 0.087 34.147 15.278 1.00 58.39 224 GLN B C 1
ATOM 2689 O O . GLN B 1 162 ? 1.261 33.990 15.612 1.00 59.28 224 GLN B O 1
ATOM 2695 N N . LEU B 1 163 ? -0.819 33.188 15.430 1.00 56.95 225 LEU B N 1
ATOM 2696 C CA . LEU B 1 163 ? -0.420 31.911 16.015 1.00 55.23 225 LEU B CA 1
ATOM 2697 C C . LEU B 1 163 ? -0.839 30.716 15.176 1.00 54.20 225 LEU B C 1
ATOM 2698 O O . LEU B 1 163 ? -1.739 30.820 14.347 1.00 55.02 225 LEU B O 1
ATOM 2703 N N . LEU B 1 164 ? -0.161 29.592 15.395 1.00 52.41 226 LEU B N 1
ATOM 2704 C CA . LEU B 1 164 ? -0.450 28.342 14.693 1.00 51.54 226 LEU B CA 1
ATOM 2705 C C . LEU B 1 164 ? -0.954 27.331 15.724 1.00 50.22 226 LEU B C 1
ATOM 2706 O O . LEU B 1 164 ? -0.186 26.510 16.231 1.00 48.15 226 LEU B O 1
ATOM 2711 N N . LYS B 1 165 ? -2.249 27.408 16.032 1.00 50.04 227 LYS B N 1
ATOM 2712 C CA . LYS B 1 165 ? -2.879 26.525 17.015 1.00 48.83 227 LYS B CA 1
ATOM 2713 C C . LYS B 1 165 ? -3.067 25.132 16.418 1.00 47.45 227 LYS B C 1
ATOM 2714 O O . LYS B 1 165 ? -3.910 24.928 15.548 1.00 47.84 227 LYS B O 1
ATOM 2720 N N . CYS B 1 166 ? -2.300 24.162 16.890 1.00 44.64 228 CYS B N 1
ATOM 2721 C CA . CYS B 1 166 ? -2.417 22.825 16.330 1.00 42.43 228 CYS B CA 1
ATOM 2722 C C . CYS B 1 166 ? -1.748 21.833 17.243 1.00 40.58 228 CYS B C 1
ATOM 2723 O O . CYS B 1 166 ? -1.031 22.209 18.167 1.00 41.44 228 CYS B O 1
ATOM 2726 N N . GLN B 1 167 ? -1.960 20.556 16.974 1.00 38.48 229 GLN B N 1
ATOM 2727 C CA . GLN B 1 167 ? -1.330 19.530 17.785 1.00 36.79 229 GLN B CA 1
ATOM 2728 C C . GLN B 1 167 ? -0.406 18.711 16.904 1.00 34.02 229 GLN B C 1
ATOM 2729 O O . GLN B 1 167 ? 0.480 17.998 17.376 1.00 32.88 229 GLN B O 1
ATOM 2735 N N . PHE B 1 168 ? -0.631 18.819 15.606 1.00 33.86 230 PHE B N 1
ATOM 2736 C CA . PHE B 1 168 ? 0.142 18.061 14.649 1.00 31.99 230 PHE B CA 1
ATOM 2737 C C . PHE B 1 168 ? 0.711 18.943 13.546 1.00 30.39 230 PHE B C 1
ATOM 2738 O O . PHE B 1 168 ? 0.034 19.827 13.029 1.00 27.71 230 PHE B O 1
ATOM 2746 N N . ILE B 1 169 ? 1.966 18.704 13.192 1.00 28.34 231 ILE B N 1
ATOM 2747 C CA . ILE B 1 169 ? 2.561 19.467 12.114 1.00 28.40 231 ILE B CA 1
ATOM 2748 C C . ILE B 1 169 ? 3.236 18.488 11.161 1.00 28.71 231 ILE B C 1
ATOM 2749 O O . ILE B 1 169 ? 3.818 17.492 11.590 1.00 25.69 231 ILE B O 1
ATOM 2754 N N . ARG B 1 170 ? 3.146 18.766 9.864 1.00 30.07 232 ARG B N 1
ATOM 2755 C CA . ARG B 1 170 ? 3.784 17.905 8.869 1.00 30.17 232 ARG B CA 1
ATOM 2756 C C . ARG B 1 170 ? 4.627 18.737 7.922 1.00 27.27 232 ARG B C 1
ATOM 2757 O O . ARG B 1 170 ? 4.187 19.779 7.443 1.00 26.11 232 ARG B O 1
ATOM 2765 N N . LEU B 1 171 ? 5.834 18.272 7.654 1.00 24.76 233 LEU B N 1
ATOM 2766 C CA . LEU B 1 171 ? 6.689 18.952 6.701 1.00 26.28 233 LEU B CA 1
ATOM 2767 C C . LEU B 1 171 ? 7.011 18.002 5.565 1.00 24.17 233 LEU B C 1
ATOM 2768 O O . LEU B 1 171 ? 7.472 16.866 5.797 1.00 23.02 233 LEU B O 1
ATOM 2773 N N . LEU B 1 172 ? 6.753 18.471 4.346 1.00 23.27 234 LEU B N 1
ATOM 2774 C CA . LEU B 1 172 ? 7.036 17.707 3.122 1.00 23.23 234 LEU B CA 1
ATOM 2775 C C . LEU B 1 172 ? 8.171 18.365 2.347 1.00 22.18 234 LEU B C 1
ATOM 2776 O O . LEU B 1 172 ? 8.209 19.588 2.183 1.00 19.67 234 LEU B O 1
ATOM 2781 N N . PHE B 1 173 ? 9.088 17.529 1.876 1.00 21.36 235 PHE B N 1
ATOM 2782 C CA . PHE B 1 173 ? 10.251 17.960 1.117 1.00 21.42 235 PHE B CA 1
ATOM 2783 C C . PHE B 1 173 ? 10.183 17.263 -0.224 1.00 21.73 235 PHE B C 1
ATOM 2784 O O . PHE B 1 173 ? 10.655 16.144 -0.364 1.00 21.37 235 PHE B O 1
ATOM 2792 N N . PRO B 1 174 ? 9.595 17.921 -1.230 1.00 22.66 236 PRO B N 1
ATOM 2793 C CA . PRO B 1 174 ? 9.494 17.263 -2.532 1.00 23.00 236 PRO B CA 1
ATOM 2794 C C . PRO B 1 174 ? 10.651 17.397 -3.496 1.00 24.19 236 PRO B C 1
ATOM 2795 O O . PRO B 1 174 ? 10.743 16.619 -4.447 1.00 25.95 236 PRO B O 1
ATOM 2799 N N . VAL B 1 175 ? 11.537 18.356 -3.266 1.00 21.54 237 VAL B N 1
ATOM 2800 C CA . VAL B 1 175 ? 12.644 18.544 -4.199 1.00 20.90 237 VAL B CA 1
ATOM 2801 C C . VAL B 1 175 ? 13.793 19.296 -3.555 1.00 20.93 237 VAL B C 1
ATOM 2802 O O . VAL B 1 175 ? 13.579 20.143 -2.691 1.00 20.02 237 VAL B O 1
ATOM 2806 N N . ASN B 1 176 ? 15.013 18.980 -3.982 1.00 19.61 238 ASN B N 1
ATOM 2807 C CA . ASN B 1 176 ? 16.189 19.639 -3.445 1.00 18.63 238 ASN B CA 1
ATOM 2808 C C . ASN B 1 176 ? 16.949 20.398 -4.528 1.00 19.89 238 ASN B C 1
ATOM 2809 O O . ASN B 1 176 ? 16.681 20.273 -5.733 1.00 19.05 238 ASN B O 1
ATOM 2814 N N . HIS B 1 177 ? 17.892 21.209 -4.059 1.00 20.75 239 HIS B N 1
ATOM 2815 C CA . HIS B 1 177 ? 18.768 21.978 -4.925 1.00 22.80 239 HIS B CA 1
ATOM 2816 C C . HIS B 1 177 ? 19.767 21.012 -5.559 1.00 22.79 239 HIS B C 1
ATOM 2817 O O . HIS B 1 177 ? 20.007 19.906 -5.048 1.00 20.99 239 HIS B O 1
ATOM 2824 N N . GLU B 1 178 ? 20.331 21.421 -6.687 1.00 22.80 240 GLU B N 1
ATOM 2825 C CA . GLU B 1 178 ? 21.376 20.635 -7.330 1.00 23.20 240 GLU B CA 1
ATOM 2826 C C . GLU B 1 178 ? 21.152 19.118 -7.479 1.00 21.01 240 GLU B C 1
ATOM 2827 O O . GLU B 1 178 ? 22.025 18.345 -7.089 1.00 19.52 240 GLU B O 1
ATOM 2833 N N . ASN B 1 179 ? 19.995 18.690 -7.976 1.00 19.12 241 ASN B N 1
ATOM 2834 C CA . ASN B 1 179 ? 19.776 17.272 -8.220 1.00 18.98 241 ASN B CA 1
ATOM 2835 C C . ASN B 1 179 ? 19.879 16.362 -7.001 1.00 18.16 241 ASN B C 1
ATOM 2836 O O . ASN B 1 179 ? 20.055 15.145 -7.155 1.00 18.08 241 ASN B O 1
ATOM 2841 N N . GLY B 1 180 ? 19.756 16.925 -5.799 1.00 16.00 242 GLY B N 1
ATOM 2842 C CA . GLY B 1 180 ? 19.874 16.101 -4.608 1.00 17.61 242 GLY B CA 1
ATOM 2843 C C . GLY B 1 180 ? 18.698 15.151 -4.405 1.00 17.40 242 GLY B C 1
ATOM 2844 O O . GLY B 1 180 ? 17.544 15.550 -4.558 1.00 18.41 242 GLY B O 1
ATOM 2845 N N . LYS B 1 181 ? 18.987 13.900 -4.071 1.00 16.57 243 LYS B N 1
ATOM 2846 C CA . LYS B 1 181 ? 17.940 12.912 -3.807 1.00 14.80 243 LYS B CA 1
ATOM 2847 C C . LYS B 1 181 ? 17.439 13.043 -2.362 1.00 16.82 243 LYS B C 1
ATOM 2848 O O . LYS B 1 181 ? 16.248 13.253 -2.116 1.00 16.87 243 LYS B O 1
ATOM 2854 N N . ASP B 1 182 ? 18.354 12.876 -1.409 1.00 15.11 244 ASP B N 1
ATOM 2855 C CA . ASP B 1 182 ? 17.998 12.995 -0.018 1.00 15.31 244 ASP B CA 1
ATOM 2856 C C . ASP B 1 182 ? 18.213 14.426 0.531 1.00 17.30 244 ASP B C 1
ATOM 2857 O O . ASP B 1 182 ? 18.899 15.256 -0.085 1.00 13.90 244 ASP B O 1
ATOM 2862 N N . THR B 1 183 ? 17.619 14.710 1.690 1.00 18.07 245 THR B N 1
ATOM 2863 C CA . THR B 1 183 ? 17.681 16.053 2.297 1.00 19.39 245 THR B CA 1
ATOM 2864 C C . THR B 1 183 ? 18.371 16.091 3.669 1.00 21.07 245 THR B C 1
ATOM 2865 O O . THR B 1 183 ? 18.434 15.064 4.342 1.00 20.67 245 THR B O 1
ATOM 2869 N N . HIS B 1 184 ? 18.873 17.273 4.065 1.00 21.11 246 HIS B N 1
ATOM 2870 C CA . HIS B 1 184 ? 19.527 17.492 5.364 1.00 21.73 246 HIS B CA 1
ATOM 2871 C C . HIS B 1 184 ? 18.745 18.519 6.173 1.00 21.70 246 HIS B C 1
ATOM 2872 O O . HIS B 1 184 ? 18.161 19.451 5.625 1.00 20.86 246 HIS B O 1
ATOM 2879 N N . LEU B 1 185 ? 18.789 18.366 7.486 1.00 20.81 247 LEU B N 1
ATOM 2880 C CA . LEU B 1 185 ? 18.147 19.322 8.364 1.00 21.10 247 LEU B CA 1
ATOM 2881 C C . LEU B 1 185 ? 19.037 19.391 9.581 1.00 19.24 247 LEU B C 1
ATOM 2882 O O . LEU B 1 185 ? 19.104 18.424 10.357 1.00 18.54 247 LEU B O 1
ATOM 2887 N N . ARG B 1 186 ? 19.722 20.517 9.756 1.00 16.50 248 ARG B N 1
ATOM 2888 C CA . ARG B 1 186 ? 20.634 20.666 10.904 1.00 18.72 248 ARG B CA 1
ATOM 2889 C C . ARG B 1 186 ? 19.968 21.213 12.144 1.00 18.35 248 ARG B C 1
ATOM 2890 O O . ARG B 1 186 ? 20.477 21.035 13.243 1.00 17.79 248 ARG B O 1
ATOM 2898 N N . GLY B 1 187 ? 18.819 21.860 11.981 1.00 20.36 249 GLY B N 1
ATOM 2899 C CA . GLY B 1 187 ? 18.174 22.417 13.155 1.00 18.81 249 GLY B CA 1
ATOM 2900 C C . GLY B 1 187 ? 16.808 23.001 12.873 1.00 19.19 249 GLY B C 1
ATOM 2901 O O . GLY B 1 187 ? 16.578 23.646 11.849 1.00 18.50 249 GLY B O 1
ATOM 2902 N N . ILE B 1 188 ? 15.885 22.736 13.780 1.00 20.34 250 ILE B N 1
ATOM 2903 C CA . ILE B 1 188 ? 14.539 23.258 13.666 1.00 21.42 250 ILE B CA 1
ATOM 2904 C C . ILE B 1 188 ? 14.024 23.395 15.094 1.00 22.46 250 ILE B C 1
ATOM 2905 O O . ILE B 1 188 ? 14.350 22.586 15.954 1.00 22.08 250 ILE B O 1
ATOM 2910 N N . ARG B 1 189 ? 13.249 24.442 15.354 1.00 22.43 251 ARG B N 1
ATOM 2911 C CA . ARG B 1 189 ? 12.744 24.663 16.697 1.00 24.80 251 ARG B CA 1
ATOM 2912 C C . ARG B 1 189 ? 11.336 25.175 16.668 1.00 23.77 251 ARG B C 1
ATOM 2913 O O . ARG B 1 189 ? 10.941 25.890 15.743 1.00 25.74 251 ARG B O 1
ATOM 2921 N N . LEU B 1 190 ? 10.581 24.807 17.697 1.00 25.86 252 LEU B N 1
ATOM 2922 C CA . LEU B 1 190 ? 9.186 25.234 17.845 1.00 27.32 252 LEU B CA 1
ATOM 2923 C C . LEU B 1 190 ? 8.995 25.970 19.178 1.00 27.19 252 LEU B C 1
ATOM 2924 O O . LEU B 1 190 ? 9.474 25.507 20.213 1.00 24.26 252 LEU B O 1
ATOM 2929 N N . TYR B 1 191 ? 8.282 27.101 19.137 1.00 29.64 253 TYR B N 1
ATOM 2930 C CA . TYR B 1 191 ? 8.029 27.918 20.328 1.00 31.23 253 TYR B CA 1
ATOM 2931 C C . TYR B 1 191 ? 6.559 28.282 20.554 1.00 33.56 253 TYR B C 1
ATOM 2932 O O . TYR B 1 191 ? 5.777 28.355 19.604 1.00 34.46 253 TYR B O 1
ATOM 2941 N N . VAL B 1 192 ? 6.201 28.493 21.827 1.00 36.38 254 VAL B N 1
ATOM 2942 C CA . VAL B 1 192 ? 4.860 28.926 22.246 1.00 38.75 254 VAL B CA 1
ATOM 2943 C C . VAL B 1 192 ? 5.068 30.204 23.082 1.00 40.84 254 VAL B C 1
ATOM 2944 O O . VAL B 1 192 ? 6.104 30.359 23.722 1.00 39.04 254 VAL B O 1
ATOM 2948 N N . PRO B 1 193 ? 4.086 31.126 23.080 1.00 43.50 255 PRO B N 1
ATOM 2949 C CA . PRO B 1 193 ? 4.109 32.403 23.808 1.00 46.18 255 PRO B CA 1
ATOM 2950 C C . PRO B 1 193 ? 4.303 32.310 25.308 1.00 49.30 255 PRO B C 1
ATOM 2951 O O . PRO B 1 193 ? 4.241 31.226 25.902 1.00 50.01 255 PRO B O 1
ATOM 2955 N N . SER B 1 194 ? 4.528 33.474 25.913 1.00 53.43 256 SER B N 1
ATOM 2956 C CA . SER B 1 194 ? 4.722 33.590 27.362 1.00 56.53 256 SER B CA 1
ATOM 2957 C C . SER B 1 194 ? 6.011 32.896 27.796 1.00 56.88 256 SER B C 1
ATOM 2958 O O . SER B 1 194 ? 6.648 33.380 28.756 1.00 58.30 256 SER B O 1
ATOM 2961 N N . ASN B 1 195 ? 6.355 31.867 27.174 1.00 57.32 257 ASN B N 1
#

InterPro domains:
  IPR004939 APC10/DOC domain [PF03256] (81-233)
  IPR004939 APC10/DOC domain [PS51284] (60-246)
  IPR004939 APC10/DOC domain [SM01337] (81-237)
  IPR008979 Galactose-binding-like domain superfamily [SSF49785] (34-221)
  IPR016901 Anaphase-promoting complex subunit APC10/Doc1 [PTHR12936] (53-234)
  IPR016901 Anaphase-promoting complex subunit APC10/Doc1 [cd08366] (83-220)

Secondary structure (P-SEA, 3-state):
ccccccccccccccccccccccccccaaaaaaaaaaaaaaaaacccccccccbbbbbcccccccccccccccccccccccccccccbbbbbccccccccbbbbbbbccccccccccbbbbbbccccccccccbbbbcccccbbbbbcccccccbbbbbbccccccccbbbbccccccccc/cbbbbbccccccccccccccccccccaaaaaaaaaaaaaaaaacccccccccbbbbbcccccccccccccccccccccccccccccbbbbbccccccccbbbbbbbccccccccccbbbbbbccccccccccbbbccccccccccccccccccccccccccbbbbbbccccccccbbbbccccccccc

CATH classification: 2.60.120.260